Protein AF-A0A520FX02-F1 (afdb_monomer_lite)

Foldseek 3Di:
DWDQALVGIDDWDWDWDWADDVPDDIDIDIWTADPQGTWDDWLNDIAHDNDLVPDPQQDDDLQCQCVVDQDPLSNLQSQQSHHDDWDWDWDAHPVGKIKIWIRHWFFAAPDWDCCLLDGDDRNPNDDRGDGTDHSVLTDMDMCPPLSDDFDDQAQRDDDPNSRSVHPVQGDPCPLRVQLVVQVVVCPPDDDPVSNVVSNVDFQPVVLVLLLVVLLVCLPPVNCVVPVVSVVLNVLLPPQDPRGPDPSRPNSVSSVVSLVVVVCQVFVVVLVVQCVGPVPDGPCVSHVCVSVVVSCCVVVVDPDDQPPDDDPPDDDDPPQVRDDPVPGPPPDDPDDDD

Radius of gyration: 25.36 Å; chains: 1; bounding box: 76×56×63 Å

pLDDT: mean 86.13, std 18.05, range [25.59, 98.62]

Structure (mmCIF, N/CA/C/O backbone):
data_AF-A0A520FX02-F1
#
_entry.id   AF-A0A520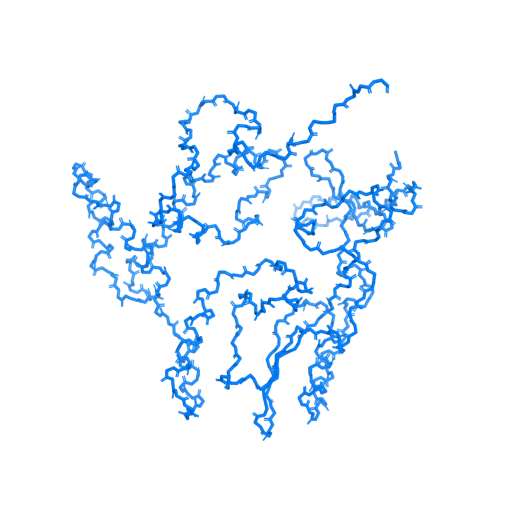FX02-F1
#
loop_
_atom_site.group_PDB
_atom_site.id
_atom_site.type_symbol
_atom_site.label_atom_id
_atom_site.label_alt_id
_atom_site.label_comp_id
_atom_site.label_asym_id
_atom_site.label_entity_id
_atom_site.label_seq_id
_atom_site.pdbx_PDB_ins_code
_atom_site.Cartn_x
_atom_site.Cartn_y
_atom_site.Cartn_z
_atom_site.occupancy
_atom_site.B_iso_or_equiv
_atom_site.auth_seq_id
_atom_site.auth_comp_id
_atom_site.auth_asym_id
_atom_site.auth_atom_id
_atom_site.pdbx_PDB_model_num
ATOM 1 N N . GLY A 1 1 ? 33.452 6.247 -18.300 1.00 80.94 1 GLY A N 1
ATOM 2 C CA . GLY A 1 1 ? 32.439 6.441 -19.352 1.00 80.94 1 GLY A CA 1
ATOM 3 C C . GLY A 1 1 ? 31.668 5.179 -19.693 1.00 80.94 1 GLY A C 1
ATOM 4 O O . GLY A 1 1 ? 30.667 5.302 -20.372 1.00 80.94 1 GLY A O 1
ATOM 5 N N . GLN A 1 2 ? 32.093 3.993 -19.242 1.00 88.75 2 GLN A N 1
ATOM 6 C CA . GLN A 1 2 ? 31.367 2.744 -19.472 1.00 88.75 2 GLN A CA 1
ATOM 7 C C . GLN A 1 2 ? 30.777 2.212 -18.168 1.00 88.75 2 GLN A C 1
ATOM 9 O O . GLN A 1 2 ? 31.313 2.484 -17.091 1.00 88.75 2 GLN A O 1
ATOM 14 N N . VAL A 1 3 ? 29.696 1.449 -18.286 1.00 86.56 3 VAL A N 1
ATOM 15 C CA . VAL A 1 3 ? 29.061 0.700 -17.201 1.00 86.56 3 VAL A CA 1
ATOM 16 C C . VAL A 1 3 ? 29.033 -0.780 -17.567 1.00 86.56 3 VAL A C 1
ATOM 18 O O . VAL A 1 3 ? 29.056 -1.143 -18.743 1.00 86.56 3 VAL A O 1
ATOM 21 N N . ARG A 1 4 ? 29.041 -1.648 -16.555 1.00 84.38 4 ARG A N 1
ATOM 22 C CA . ARG A 1 4 ? 28.976 -3.097 -16.753 1.00 84.38 4 ARG A CA 1
ATOM 23 C C . ARG A 1 4 ? 27.525 -3.557 -16.666 1.00 84.38 4 ARG A C 1
ATOM 25 O O . ARG A 1 4 ? 26.848 -3.238 -15.694 1.00 84.38 4 ARG A O 1
ATOM 32 N N . THR A 1 5 ? 27.090 -4.328 -17.655 1.00 80.12 5 THR A N 1
ATOM 33 C CA . THR A 1 5 ? 25.775 -4.977 -17.723 1.00 80.12 5 THR A CA 1
ATOM 34 C C . THR A 1 5 ? 25.928 -6.494 -17.839 1.00 80.12 5 THR A C 1
ATOM 36 O O . THR A 1 5 ? 27.041 -6.972 -18.105 1.00 80.12 5 THR A O 1
ATOM 39 N N . PRO A 1 6 ? 24.826 -7.264 -17.741 1.00 76.81 6 PRO A N 1
ATOM 40 C CA . PRO A 1 6 ? 24.841 -8.688 -18.067 1.00 76.81 6 PRO A CA 1
ATOM 41 C C . PRO A 1 6 ? 25.361 -8.986 -19.485 1.00 76.81 6 PRO A C 1
ATOM 43 O O . PRO A 1 6 ? 25.984 -10.022 -19.701 1.00 76.81 6 PRO A O 1
ATOM 46 N N . SER A 1 7 ? 25.172 -8.060 -20.433 1.00 78.00 7 SER A N 1
ATOM 47 C CA . SER A 1 7 ? 25.624 -8.174 -21.828 1.00 78.00 7 SER A CA 1
ATOM 48 C C . SER A 1 7 ? 27.072 -7.712 -22.051 1.00 78.00 7 SER A C 1
ATOM 50 O O . SER A 1 7 ? 27.564 -7.751 -23.176 1.00 78.00 7 SER A O 1
ATOM 52 N N . GLY A 1 8 ? 27.768 -7.271 -20.997 1.00 85.50 8 GLY A N 1
ATOM 53 C CA . GLY A 1 8 ? 29.140 -6.768 -21.054 1.00 85.50 8 GLY A CA 1
ATOM 54 C C . GLY A 1 8 ? 29.253 -5.271 -20.771 1.00 85.50 8 GLY A C 1
ATOM 55 O O . GLY A 1 8 ? 28.373 -4.654 -20.169 1.00 85.50 8 GLY A O 1
ATOM 56 N N . TRP A 1 9 ? 30.388 -4.690 -21.153 1.00 89.38 9 TRP A N 1
ATOM 57 C CA . TRP A 1 9 ? 30.632 -3.258 -20.999 1.00 89.38 9 TRP A CA 1
ATOM 58 C C . TRP A 1 9 ? 29.903 -2.474 -22.083 1.00 89.38 9 TRP A C 1
ATOM 60 O O . TRP A 1 9 ? 30.079 -2.745 -23.268 1.00 89.38 9 TRP A O 1
ATOM 70 N N . GLU A 1 10 ? 29.144 -1.465 -21.679 1.00 90.62 10 GLU A N 1
ATOM 71 C CA . GLU A 1 10 ? 28.478 -0.544 -22.596 1.00 90.62 10 GLU A CA 1
ATOM 72 C C . GLU A 1 10 ? 28.800 0.908 -22.223 1.00 90.62 10 GLU A C 1
ATOM 74 O O . GLU A 1 10 ? 29.088 1.230 -21.067 1.00 90.62 10 GLU A O 1
ATOM 79 N N . THR A 1 11 ? 28.738 1.798 -23.208 1.00 94.62 11 THR A N 1
ATOM 80 C CA . THR A 1 11 ? 28.788 3.246 -22.988 1.00 94.62 11 THR A CA 1
ATOM 81 C C . THR A 1 11 ? 27.349 3.760 -22.930 1.00 94.62 11 THR A C 1
ATOM 83 O O . THR A 1 11 ? 26.647 3.597 -23.929 1.00 94.62 11 THR A O 1
ATOM 86 N N . PRO A 1 12 ? 26.895 4.372 -21.819 1.00 94.06 12 PRO A N 1
ATOM 87 C CA . PRO A 1 12 ? 25.556 4.945 -21.748 1.00 94.06 12 PRO A CA 1
ATOM 88 C C . PRO A 1 12 ? 25.325 6.013 -22.820 1.00 94.06 12 PRO A C 1
ATOM 90 O O . PRO A 1 12 ? 26.233 6.785 -23.138 1.00 94.06 12 PRO A O 1
ATOM 93 N N . ALA A 1 13 ? 24.108 6.062 -23.353 1.00 95.31 13 ALA A N 1
ATOM 94 C CA . ALA A 1 13 ? 23.675 7.114 -24.261 1.00 95.31 13 ALA A CA 1
ATOM 95 C C . ALA A 1 13 ? 23.172 8.324 -23.463 1.00 95.31 13 ALA A C 1
ATOM 97 O O . ALA A 1 13 ? 22.367 8.168 -22.543 1.00 95.31 13 ALA A O 1
ATOM 98 N N . ASP A 1 14 ? 23.609 9.524 -23.842 1.00 95.69 14 ASP A N 1
ATOM 99 C CA . ASP A 1 14 ? 23.202 10.773 -23.200 1.00 95.69 14 ASP A CA 1
ATOM 100 C C . ASP A 1 14 ? 22.159 11.500 -24.061 1.00 95.69 14 ASP A C 1
ATOM 102 O O . ASP A 1 14 ? 22.377 11.764 -25.246 1.00 95.69 14 ASP A O 1
ATOM 106 N N . ARG A 1 15 ? 21.041 11.889 -23.445 1.00 95.69 15 ARG A N 1
ATOM 107 C CA . ARG A 1 15 ? 20.008 12.743 -24.040 1.00 95.69 15 ARG A CA 1
ATOM 108 C C . ARG A 1 15 ? 19.799 13.979 -23.177 1.00 95.69 15 ARG A C 1
ATOM 110 O O . ARG A 1 15 ? 19.581 13.877 -21.973 1.00 95.69 15 ARG A O 1
ATOM 117 N N . VAL A 1 16 ? 19.865 15.161 -23.786 1.00 96.62 16 VAL A N 1
ATOM 118 C CA . VAL A 1 16 ? 19.613 16.427 -23.086 1.00 96.62 16 VAL A CA 1
ATOM 119 C C . VAL A 1 16 ? 18.150 16.814 -23.260 1.00 96.62 16 VAL A C 1
ATOM 121 O O . VAL A 1 16 ? 17.711 17.105 -24.367 1.00 96.62 16 VAL A O 1
ATOM 124 N N . GLU A 1 17 ? 17.426 16.862 -22.153 1.00 96.69 17 GLU A N 1
ATOM 125 C CA . GLU A 1 17 ? 16.052 17.340 -22.055 1.00 96.69 17 GLU A CA 1
ATOM 126 C C . GLU A 1 17 ? 16.029 18.785 -21.547 1.00 96.69 17 GLU A C 1
ATOM 128 O O . GLU A 1 17 ? 16.842 19.177 -20.705 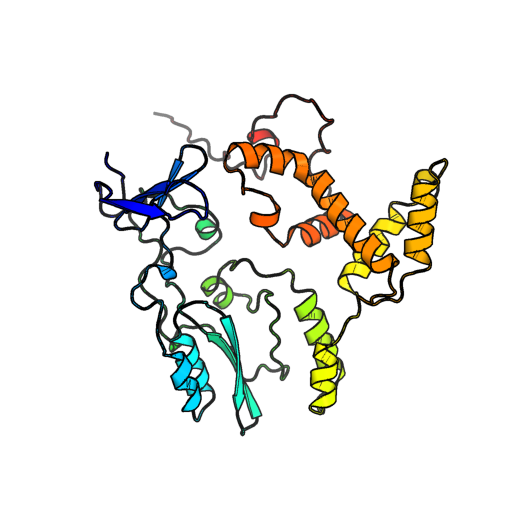1.00 96.69 17 GLU A O 1
ATOM 133 N N . THR A 1 18 ? 15.083 19.585 -22.040 1.00 97.75 18 THR A N 1
ATOM 134 C CA . THR A 1 18 ? 14.859 20.956 -21.556 1.00 97.75 18 THR A CA 1
ATOM 135 C C . THR A 1 18 ? 13.552 21.018 -20.778 1.00 97.75 18 THR A C 1
ATOM 137 O O . THR A 1 18 ? 12.483 20.766 -21.328 1.00 97.75 18 THR A O 1
ATOM 140 N N . ILE A 1 19 ? 13.633 21.382 -19.502 1.00 97.69 19 ILE A N 1
ATOM 141 C CA . ILE A 1 19 ? 12.486 21.545 -18.613 1.00 97.69 19 ILE A CA 1
ATOM 142 C C . ILE A 1 19 ? 12.141 23.031 -18.554 1.00 97.69 19 ILE A C 1
ATOM 144 O O . ILE A 1 19 ? 12.903 23.848 -18.039 1.00 97.69 19 ILE A O 1
ATOM 148 N N . LEU A 1 20 ? 10.976 23.392 -19.087 1.00 97.94 20 LEU A N 1
ATOM 149 C CA . LEU A 1 20 ? 10.467 24.758 -19.010 1.00 97.94 20 LEU A CA 1
ATOM 150 C C . LEU A 1 20 ? 9.884 25.017 -17.617 1.00 97.94 20 LEU A C 1
ATOM 152 O O . LEU A 1 20 ? 8.913 24.372 -17.220 1.00 97.94 20 LEU A O 1
ATOM 156 N N . VAL A 1 21 ? 10.453 25.980 -16.888 1.00 97.69 21 VAL A N 1
ATOM 157 C CA . VAL A 1 21 ? 10.009 26.336 -15.535 1.00 97.69 21 VAL A CA 1
ATOM 158 C C . VAL A 1 21 ? 9.251 27.660 -15.573 1.00 97.69 21 VAL A C 1
ATOM 160 O O . VAL A 1 21 ? 9.770 28.692 -15.995 1.00 97.69 21 VAL A O 1
ATOM 163 N N . LYS A 1 22 ? 7.984 27.649 -15.143 1.00 97.06 22 LYS A N 1
ATOM 164 C CA . LYS A 1 22 ? 7.128 28.842 -15.178 1.00 97.06 22 LYS A CA 1
ATOM 165 C C . LYS A 1 22 ? 7.751 29.981 -14.364 1.00 97.06 22 LYS A C 1
ATOM 167 O O . LYS A 1 22 ? 7.927 29.856 -13.157 1.00 97.06 22 LYS A O 1
ATOM 172 N N . GLY A 1 23 ? 7.999 31.115 -15.023 1.00 97.12 23 GLY A N 1
ATOM 173 C CA . GLY A 1 23 ? 8.550 32.316 -14.387 1.00 97.12 23 GLY A CA 1
ATOM 174 C C . GLY A 1 23 ? 10.038 32.222 -14.034 1.00 97.12 23 GLY A C 1
ATOM 175 O O . GLY A 1 23 ? 10.533 33.086 -13.316 1.00 97.12 23 GLY A O 1
ATOM 176 N N . GLN A 1 24 ? 10.744 31.196 -14.514 1.00 98.12 24 GLN A N 1
ATOM 177 C CA . GLN A 1 24 ? 12.176 30.994 -14.297 1.00 98.12 24 GLN A CA 1
ATOM 178 C C . GLN A 1 24 ? 12.865 30.600 -15.611 1.00 98.12 24 GLN A C 1
ATOM 180 O O . GLN A 1 24 ? 12.214 30.377 -16.634 1.00 98.12 24 GLN A O 1
ATOM 185 N N . ALA A 1 25 ? 14.197 30.554 -15.600 1.00 97.69 25 ALA A N 1
ATOM 186 C CA . ALA A 1 25 ? 14.955 30.034 -16.730 1.00 97.69 25 ALA A CA 1
ATOM 187 C C . ALA A 1 25 ? 14.672 28.536 -16.926 1.00 97.69 25 ALA A C 1
ATOM 189 O O . ALA A 1 25 ? 14.403 27.815 -15.967 1.00 97.69 25 ALA A O 1
ATOM 190 N N . ALA A 1 26 ? 14.747 28.069 -18.174 1.00 97.94 26 ALA A N 1
ATOM 191 C CA . ALA A 1 26 ? 14.633 26.648 -18.465 1.00 97.94 26 ALA A CA 1
ATOM 192 C C . ALA A 1 26 ? 15.817 25.874 -17.866 1.00 97.94 26 ALA A C 1
ATOM 194 O O . ALA A 1 26 ? 16.967 26.311 -17.950 1.00 97.94 26 ALA A O 1
ATOM 195 N N . GLU A 1 27 ? 15.532 24.707 -17.302 1.00 97.75 27 GLU A N 1
ATOM 196 C CA . GLU A 1 27 ? 16.541 23.808 -16.758 1.00 97.75 27 GLU A CA 1
ATOM 197 C C . GLU A 1 27 ? 16.931 22.750 -17.791 1.00 97.75 27 GLU A C 1
ATOM 199 O O . GLU A 1 27 ? 16.106 22.281 -18.576 1.00 97.75 27 GLU A O 1
ATOM 204 N N . ARG A 1 28 ? 18.205 22.356 -17.794 1.00 97.25 28 ARG A N 1
ATOM 205 C CA . ARG A 1 28 ? 18.713 21.273 -18.644 1.00 97.25 28 ARG A CA 1
ATOM 206 C C . ARG A 1 28 ? 18.865 20.010 -17.809 1.00 97.25 28 ARG A C 1
ATOM 208 O O . ARG A 1 28 ? 19.611 20.011 -16.834 1.00 97.25 28 ARG A O 1
ATOM 215 N N . LEU A 1 29 ? 18.217 18.930 -18.229 1.00 95.12 29 LEU A N 1
ATOM 216 C CA . LEU A 1 29 ? 18.330 17.610 -17.620 1.00 95.12 29 LEU A CA 1
ATOM 217 C C . LEU A 1 29 ? 19.081 16.676 -18.570 1.00 95.12 29 LEU A C 1
ATOM 219 O O . LEU A 1 29 ? 18.652 16.462 -19.697 1.00 95.12 29 LEU A O 1
ATOM 223 N N . VAL A 1 30 ? 20.190 16.095 -18.118 1.00 94.44 30 VAL A N 1
ATOM 224 C CA . VAL A 1 30 ? 20.883 15.039 -18.869 1.00 94.44 30 VAL A CA 1
ATOM 225 C C . VAL A 1 30 ? 20.338 13.689 -18.419 1.00 94.44 30 VAL A C 1
ATOM 227 O O . VAL A 1 30 ? 20.554 13.272 -17.281 1.00 94.44 30 VAL A O 1
ATOM 230 N N . VAL A 1 31 ? 19.628 13.010 -19.313 1.00 94.31 31 VAL A N 1
ATOM 231 C CA . VAL A 1 31 ? 19.157 11.637 -19.129 1.00 94.31 31 VAL A CA 1
ATOM 232 C C . VAL A 1 31 ? 20.211 10.703 -19.707 1.00 94.31 31 VAL A C 1
ATOM 234 O O . VAL A 1 31 ? 20.589 10.847 -20.866 1.00 94.31 31 VAL A O 1
ATOM 237 N N . ARG A 1 32 ? 20.703 9.765 -18.895 1.00 95.00 32 ARG A N 1
ATOM 238 C CA . ARG A 1 32 ? 21.684 8.758 -19.318 1.00 95.00 32 ARG A CA 1
ATOM 239 C C . ARG A 1 32 ? 21.028 7.393 -19.338 1.00 95.00 32 ARG A C 1
ATOM 241 O O . ARG A 1 32 ? 20.427 7.013 -18.335 1.00 95.00 32 ARG A O 1
ATOM 248 N N . GLU A 1 33 ? 21.145 6.663 -20.437 1.00 93.19 33 GLU A N 1
ATOM 249 C CA . GLU A 1 33 ? 20.440 5.395 -20.642 1.00 93.19 33 GLU A CA 1
ATOM 250 C C . GLU A 1 33 ? 21.391 4.256 -21.011 1.00 93.19 33 GLU A C 1
ATOM 252 O O . GLU A 1 33 ? 22.409 4.442 -21.674 1.00 93.19 33 GLU A O 1
ATOM 257 N N . THR A 1 34 ? 21.031 3.069 -20.542 1.00 90.88 34 THR A N 1
ATOM 258 C CA . THR A 1 34 ? 21.699 1.782 -20.762 1.00 90.88 34 THR A CA 1
ATOM 259 C C . THR A 1 34 ? 20.775 0.847 -21.526 1.00 90.88 34 THR A C 1
ATOM 261 O O . THR A 1 34 ? 19.575 1.118 -21.612 1.00 90.88 34 THR A O 1
ATOM 264 N N . GLY A 1 35 ? 21.270 -0.313 -21.966 1.00 86.69 35 GLY A N 1
ATOM 265 C CA . GLY A 1 35 ? 20.389 -1.396 -22.421 1.00 86.69 35 GLY A CA 1
ATOM 266 C C . GLY A 1 35 ? 19.394 -1.884 -21.350 1.00 86.69 35 GLY A C 1
ATOM 267 O O . GLY A 1 35 ? 18.381 -2.488 -21.685 1.00 86.69 35 GLY A O 1
ATOM 268 N N . LEU A 1 36 ? 19.646 -1.600 -20.064 1.00 84.94 36 LEU A N 1
ATOM 269 C CA . LEU A 1 36 ? 18.753 -1.930 -18.944 1.00 84.94 36 LEU A CA 1
ATOM 270 C C . LEU A 1 36 ? 17.730 -0.825 -18.621 1.00 84.94 36 LEU A C 1
ATOM 272 O O . LEU A 1 36 ? 16.811 -1.061 -17.835 1.00 84.94 36 LEU A O 1
ATOM 276 N N . GLY A 1 37 ? 17.891 0.375 -19.186 1.00 89.81 37 GLY A N 1
ATOM 277 C CA . GLY A 1 37 ? 17.056 1.544 -18.910 1.00 89.81 37 GLY A CA 1
ATOM 278 C C . GLY A 1 37 ? 17.828 2.771 -18.400 1.00 89.81 37 GLY A C 1
ATOM 279 O O . GLY A 1 37 ? 19.064 2.807 -18.418 1.00 89.81 37 GLY A O 1
ATOM 280 N N . PRO A 1 38 ? 17.121 3.818 -17.949 1.00 93.31 38 PRO A N 1
ATOM 281 C CA . PRO A 1 38 ? 17.742 5.045 -17.467 1.00 93.31 38 PRO A CA 1
ATOM 282 C C . PRO A 1 38 ? 18.553 4.825 -16.185 1.00 93.31 38 PRO A C 1
ATOM 284 O O . PRO A 1 38 ? 18.151 4.081 -15.285 1.00 93.31 38 PRO A O 1
ATOM 287 N N . ILE A 1 39 ? 19.684 5.523 -16.091 1.00 92.25 39 ILE A N 1
ATOM 288 C CA . ILE A 1 39 ? 20.570 5.535 -14.929 1.00 92.25 39 ILE A CA 1
ATOM 289 C C . ILE A 1 39 ? 20.074 6.565 -13.910 1.00 92.25 39 ILE A C 1
ATOM 291 O O . ILE A 1 39 ? 19.831 7.730 -14.229 1.00 92.25 39 ILE A O 1
ATOM 295 N N . ARG A 1 40 ? 19.989 6.144 -12.650 1.00 89.69 40 ARG A N 1
ATOM 296 C CA . ARG A 1 40 ? 19.780 6.979 -11.466 1.00 89.69 40 ARG A CA 1
ATOM 297 C C . ARG A 1 40 ? 21.045 6.985 -10.618 1.00 89.69 40 ARG A C 1
ATOM 299 O O . ARG A 1 40 ? 21.604 5.929 -10.347 1.00 89.69 40 ARG A O 1
ATOM 306 N N . ASP A 1 41 ? 21.464 8.166 -10.185 1.00 87.81 41 ASP A N 1
ATOM 307 C CA . ASP A 1 41 ? 22.488 8.329 -9.152 1.00 87.81 41 ASP A CA 1
ATOM 308 C C . ASP A 1 41 ? 21.794 8.455 -7.793 1.00 87.81 41 ASP A C 1
ATOM 310 O O . ASP A 1 41 ? 20.879 9.269 -7.646 1.00 87.81 41 ASP A O 1
ATOM 314 N N . ALA A 1 42 ? 22.188 7.626 -6.829 1.00 84.94 42 ALA A N 1
ATOM 315 C CA . ALA A 1 42 ? 21.742 7.740 -5.447 1.00 84.94 42 ALA A CA 1
ATOM 316 C C . ALA A 1 42 ? 22.847 7.279 -4.488 1.00 84.94 42 ALA A C 1
ATOM 318 O O . ALA A 1 42 ? 23.381 6.175 -4.617 1.00 84.94 42 ALA A O 1
ATOM 319 N N . GLY A 1 43 ? 23.187 8.115 -3.501 1.00 81.88 43 GLY A N 1
ATOM 320 C CA . GLY A 1 43 ? 24.213 7.790 -2.503 1.00 81.88 43 GLY A CA 1
ATOM 321 C C . GLY A 1 43 ? 25.603 7.498 -3.089 1.00 81.88 43 GLY A C 1
ATOM 322 O O . GLY A 1 43 ? 26.337 6.696 -2.516 1.00 81.88 43 GLY A O 1
ATOM 323 N N . GLY A 1 44 ? 25.953 8.093 -4.238 1.00 84.81 44 GLY A N 1
ATOM 324 C CA . GLY A 1 44 ? 27.231 7.866 -4.925 1.00 84.81 44 GLY A CA 1
ATOM 325 C C . GLY A 1 44 ? 27.311 6.548 -5.705 1.00 84.81 44 GLY A C 1
ATOM 326 O O . GLY A 1 44 ? 28.387 6.182 -6.177 1.00 84.81 44 GLY A O 1
ATOM 327 N N . ALA A 1 45 ? 26.191 5.835 -5.841 1.00 86.38 45 ALA A N 1
ATOM 328 C CA . ALA A 1 45 ? 26.064 4.632 -6.652 1.00 86.38 45 ALA A CA 1
ATOM 329 C C . ALA A 1 45 ? 25.143 4.879 -7.854 1.00 86.38 45 ALA A C 1
ATOM 331 O O . ALA A 1 45 ? 24.185 5.649 -7.786 1.00 86.38 45 ALA A O 1
ATOM 332 N N . LEU A 1 46 ? 25.431 4.185 -8.956 1.00 87.81 46 LEU A N 1
ATOM 333 C CA . LEU A 1 46 ? 24.624 4.223 -10.172 1.00 87.81 46 LEU A CA 1
ATOM 334 C C . LEU A 1 46 ? 23.706 3.004 -10.228 1.00 87.81 46 LEU A C 1
ATOM 336 O O . LEU A 1 46 ? 24.159 1.869 -10.095 1.00 87.81 46 LEU A O 1
ATOM 340 N N . TYR A 1 47 ? 22.428 3.249 -10.489 1.00 88.69 47 TYR A N 1
ATOM 341 C CA . TYR A 1 47 ? 21.393 2.232 -10.621 1.00 88.69 47 TYR A CA 1
ATOM 342 C C . TYR A 1 47 ? 20.742 2.342 -11.992 1.00 88.69 47 TYR A C 1
ATOM 344 O O . TYR A 1 47 ? 20.246 3.407 -12.351 1.00 88.69 47 TYR A O 1
ATOM 352 N N . ALA A 1 48 ? 20.689 1.248 -12.747 1.00 89.69 48 ALA A N 1
ATOM 353 C CA . ALA A 1 48 ? 19.833 1.176 -13.925 1.00 89.69 48 ALA A CA 1
ATOM 354 C C . ALA A 1 48 ? 18.406 0.804 -13.500 1.00 89.69 48 ALA A C 1
ATOM 356 O O . ALA A 1 48 ? 18.203 -0.148 -12.742 1.00 89.69 48 ALA A O 1
ATOM 357 N N . VAL A 1 49 ? 17.413 1.554 -13.978 1.00 90.00 49 VAL A N 1
ATOM 358 C CA . VAL A 1 49 ? 16.002 1.297 -13.671 1.00 90.00 49 VAL A CA 1
ATOM 359 C C . VAL A 1 49 ? 15.359 0.508 -14.807 1.00 90.00 49 VAL A C 1
ATOM 361 O O . VAL A 1 49 ? 14.929 1.076 -15.810 1.00 90.00 49 VAL A O 1
ATOM 364 N N . HIS A 1 50 ? 15.233 -0.804 -14.608 1.00 87.38 50 HIS A N 1
ATOM 365 C CA . HIS A 1 50 ? 14.490 -1.674 -15.514 1.00 87.38 50 HIS A CA 1
ATOM 366 C C . HIS A 1 50 ? 13.031 -1.780 -15.048 1.00 87.38 50 HIS A C 1
ATOM 368 O O . HIS A 1 50 ? 12.716 -2.507 -14.103 1.00 87.38 50 HIS A O 1
ATOM 374 N N . TRP A 1 51 ? 12.143 -1.009 -15.677 1.00 89.44 51 TRP A N 1
ATOM 375 C CA . TRP A 1 51 ? 10.740 -0.884 -15.284 1.00 89.44 51 TRP A CA 1
ATOM 376 C C . TRP A 1 51 ? 9.811 -1.237 -16.442 1.00 89.44 51 TRP A C 1
ATOM 378 O O . TRP A 1 51 ? 10.072 -0.861 -17.580 1.00 89.44 51 TRP A O 1
ATOM 388 N N . VAL A 1 52 ? 8.692 -1.901 -16.130 1.00 91.38 52 VAL A N 1
ATOM 389 C CA . VAL A 1 52 ? 7.613 -2.212 -17.077 1.00 91.38 52 VAL A CA 1
ATOM 390 C C . VAL A 1 52 ? 7.221 -1.006 -17.925 1.00 91.38 52 VAL A C 1
ATOM 392 O O . VAL A 1 52 ? 7.045 -1.170 -19.120 1.00 91.38 52 VAL A O 1
ATOM 395 N N . ALA A 1 53 ? 7.162 0.200 -17.349 1.00 92.62 53 ALA A N 1
ATOM 396 C CA . ALA A 1 53 ? 6.787 1.418 -18.072 1.00 92.62 53 ALA A CA 1
ATOM 397 C C . ALA A 1 53 ? 7.711 1.775 -19.252 1.00 92.62 53 ALA A C 1
ATOM 399 O O . ALA A 1 53 ? 7.329 2.583 -20.092 1.00 92.62 53 ALA A O 1
ATOM 400 N N . HIS A 1 54 ? 8.918 1.206 -19.313 1.00 90.31 54 HIS A N 1
ATOM 401 C CA . HIS A 1 54 ? 9.853 1.411 -20.420 1.00 90.31 54 HIS A CA 1
ATOM 402 C C . HIS A 1 54 ? 9.624 0.431 -21.582 1.00 90.31 54 HIS A C 1
ATOM 404 O O . HIS A 1 54 ? 10.246 0.578 -22.630 1.00 90.31 54 HIS A O 1
ATOM 410 N N . SER A 1 55 ? 8.758 -0.573 -21.415 1.00 89.06 55 SER A N 1
ATOM 411 C CA . SER A 1 55 ? 8.408 -1.491 -22.497 1.00 89.06 55 SER A CA 1
ATOM 412 C C . SER A 1 55 ? 7.469 -0.813 -23.508 1.00 89.06 55 SER A C 1
ATOM 414 O O . SER A 1 55 ? 6.532 -0.133 -23.084 1.00 89.06 55 SER A O 1
ATOM 416 N N . PRO A 1 56 ? 7.646 -1.030 -24.826 1.00 88.44 56 PRO A N 1
ATOM 417 C CA . PRO A 1 56 ? 6.713 -0.541 -25.845 1.00 88.44 56 PRO A CA 1
ATOM 418 C C . PRO A 1 56 ? 5.264 -0.996 -25.622 1.00 88.44 56 PRO A C 1
ATOM 420 O O . PRO A 1 56 ? 4.336 -0.241 -25.896 1.00 88.44 56 PRO A O 1
ATOM 423 N N . ASP A 1 57 ? 5.072 -2.195 -25.066 1.00 86.62 57 ASP A N 1
ATOM 424 C CA . ASP A 1 57 ? 3.748 -2.783 -24.830 1.00 86.62 57 ASP A CA 1
ATOM 425 C C . ASP A 1 57 ? 3.097 -2.300 -23.524 1.00 86.62 57 ASP A C 1
ATOM 427 O O . ASP A 1 57 ? 1.942 -2.632 -23.236 1.00 86.62 57 ASP A O 1
ATOM 431 N N . ALA A 1 58 ? 3.818 -1.504 -22.723 1.00 91.88 58 ALA A N 1
ATOM 432 C CA . ALA A 1 58 ? 3.346 -1.019 -21.430 1.00 91.88 58 ALA A CA 1
ATOM 433 C C . ALA A 1 58 ? 2.124 -0.110 -21.554 1.00 91.88 58 ALA A C 1
ATOM 435 O O . ALA A 1 58 ? 1.290 -0.092 -20.657 1.00 91.88 58 ALA A O 1
ATOM 436 N N . LEU A 1 59 ? 1.998 0.648 -22.642 1.00 93.88 59 LEU A N 1
ATOM 437 C CA . LEU A 1 59 ? 0.823 1.472 -22.909 1.00 93.88 59 LEU A CA 1
ATOM 438 C C . LEU A 1 59 ? 0.058 0.875 -24.080 1.00 93.88 59 LEU A C 1
ATOM 440 O O . LEU A 1 59 ? 0.483 0.957 -25.228 1.00 93.88 59 LEU A O 1
ATOM 444 N N . ASN A 1 60 ? -1.091 0.283 -23.782 1.00 94.75 60 ASN A N 1
ATOM 445 C CA . ASN A 1 60 ? -1.961 -0.312 -24.783 1.00 94.75 60 ASN A CA 1
ATOM 446 C C . ASN A 1 60 ? -3.439 -0.052 -24.443 1.00 94.75 60 ASN A C 1
ATOM 448 O O . ASN A 1 60 ? -3.766 0.482 -23.384 1.00 94.75 60 ASN A O 1
ATOM 452 N N . LEU A 1 61 ? -4.332 -0.412 -25.368 1.00 95.88 61 LEU A N 1
ATOM 453 C CA . LEU A 1 61 ? -5.787 -0.273 -25.221 1.00 95.88 61 LEU A CA 1
ATOM 454 C C . LEU A 1 61 ? -6.480 -1.630 -25.027 1.00 95.88 61 LEU A C 1
ATOM 456 O O . LEU A 1 61 ? -7.659 -1.777 -25.349 1.00 95.88 61 LEU A O 1
ATOM 460 N N . ASN A 1 62 ? -5.758 -2.641 -24.529 1.00 95.75 62 ASN A N 1
ATOM 461 C CA . ASN A 1 62 ? -6.314 -3.986 -24.372 1.00 95.75 62 ASN A CA 1
ATOM 462 C C . ASN A 1 62 ? -7.480 -4.033 -23.379 1.00 95.75 62 ASN A C 1
ATOM 464 O O . ASN A 1 62 ? -8.356 -4.876 -23.552 1.00 95.75 62 ASN A O 1
ATOM 468 N N . HIS A 1 63 ? -7.572 -3.058 -22.472 1.00 95.94 63 HIS A N 1
ATOM 469 C CA . HIS A 1 63 ? -8.677 -2.929 -21.526 1.00 95.94 63 HIS A CA 1
ATOM 470 C C . HIS A 1 63 ? -10.047 -2.866 -22.217 1.00 95.94 63 HIS A C 1
ATOM 472 O O . HIS A 1 63 ? -11.030 -3.404 -21.713 1.00 95.94 63 HIS A O 1
ATOM 478 N N . LEU A 1 64 ? -10.115 -2.294 -23.428 1.00 97.31 64 LEU A N 1
ATOM 479 C CA . LEU A 1 64 ? -11.349 -2.223 -24.223 1.00 97.31 64 LEU A CA 1
ATOM 480 C C . LEU A 1 64 ? -11.891 -3.607 -24.620 1.00 97.31 64 LEU A C 1
ATOM 482 O O . LEU A 1 64 ? -13.063 -3.738 -24.962 1.00 97.31 64 LEU A O 1
ATOM 486 N N . LYS A 1 65 ? -11.073 -4.667 -24.563 1.00 96.94 65 LYS A N 1
ATOM 487 C CA . LYS A 1 65 ? -11.530 -6.043 -24.821 1.00 96.94 65 LYS A CA 1
ATOM 488 C C . LYS A 1 65 ? -12.549 -6.513 -23.780 1.00 96.94 65 LYS A C 1
ATOM 490 O O . LYS A 1 65 ? -13.384 -7.351 -24.116 1.00 96.94 65 LYS A O 1
ATOM 495 N N . LEU A 1 66 ? -12.539 -5.944 -22.570 1.00 96.88 66 LEU A N 1
ATOM 496 C CA . LEU A 1 66 ? -13.530 -6.241 -21.532 1.00 96.88 66 LEU A CA 1
ATOM 497 C C . LEU A 1 66 ? -14.960 -5.900 -21.973 1.00 96.88 66 LEU A C 1
ATOM 499 O O . LEU A 1 66 ? -15.888 -6.589 -21.567 1.00 96.88 66 LEU A O 1
ATOM 503 N N . GLU A 1 67 ? -15.148 -4.913 -22.857 1.00 97.00 67 GLU A N 1
ATOM 504 C CA . GLU A 1 67 ? -16.474 -4.547 -23.383 1.00 97.00 67 GLU A CA 1
ATOM 505 C C . GLU A 1 67 ? -17.122 -5.660 -24.219 1.00 97.00 67 GLU A C 1
ATOM 507 O O . GLU A 1 67 ? -18.330 -5.646 -24.451 1.00 97.00 67 GLU A O 1
ATOM 512 N N . ARG A 1 68 ? -16.319 -6.616 -24.703 1.00 96.50 68 ARG A N 1
ATOM 513 C CA . ARG A 1 68 ? -16.762 -7.713 -25.574 1.00 96.50 68 ARG A CA 1
ATOM 514 C C . ARG A 1 68 ? -16.626 -9.089 -24.932 1.00 96.50 68 ARG A C 1
ATOM 516 O O . ARG A 1 68 ? -16.998 -10.068 -25.571 1.00 96.50 68 ARG A O 1
ATOM 523 N N . ALA A 1 69 ? -16.096 -9.172 -23.712 1.00 97.19 69 ALA A N 1
ATOM 524 C CA . ALA A 1 69 ? -15.951 -10.437 -23.009 1.00 97.19 69 ALA A CA 1
ATOM 525 C C . ALA A 1 69 ? -17.336 -11.010 -22.666 1.00 97.19 69 ALA A C 1
ATOM 527 O O . ALA A 1 69 ? -18.124 -10.392 -21.951 1.00 97.19 69 ALA A O 1
ATOM 528 N N . ALA A 1 70 ? -17.635 -12.200 -23.183 1.00 96.31 70 ALA A N 1
ATOM 529 C CA . ALA A 1 70 ? -18.894 -12.907 -22.966 1.00 96.31 70 ALA A CA 1
ATOM 530 C C . ALA A 1 70 ? -18.807 -13.909 -21.805 1.00 96.31 70 ALA A C 1
ATOM 532 O O . ALA A 1 70 ? -19.826 -14.405 -21.309 1.00 96.31 70 ALA A O 1
ATOM 533 N N . THR A 1 71 ? -17.590 -14.237 -21.368 1.00 96.69 71 THR A N 1
ATOM 534 C CA . THR A 1 71 ? -17.340 -15.166 -20.267 1.00 96.69 71 THR A CA 1
ATOM 535 C C . THR A 1 71 ? -16.401 -14.575 -19.223 1.00 96.69 71 THR A C 1
ATOM 537 O O . THR A 1 71 ? -15.643 -13.645 -19.496 1.00 96.69 71 THR A O 1
ATOM 540 N N . LEU A 1 72 ? -16.455 -15.129 -18.007 1.00 97.50 72 LEU A N 1
ATOM 541 C CA . LEU A 1 72 ? -15.533 -14.750 -16.941 1.00 97.50 72 LEU A CA 1
ATOM 542 C C . LEU A 1 72 ? -14.075 -14.977 -17.363 1.00 97.50 72 LEU A C 1
ATOM 544 O O . LEU A 1 72 ? -13.245 -14.104 -17.141 1.00 97.50 72 LEU A O 1
ATOM 548 N N . ASP A 1 73 ? -13.775 -16.113 -17.996 1.00 96.62 73 ASP A N 1
ATOM 549 C CA . ASP A 1 73 ? -12.416 -16.435 -18.438 1.00 96.62 73 ASP A CA 1
ATOM 550 C C . ASP A 1 73 ? -11.919 -15.454 -19.506 1.00 96.62 73 ASP A C 1
ATOM 552 O O . ASP A 1 73 ? -10.818 -14.929 -19.373 1.00 96.62 73 ASP A O 1
ATOM 556 N N . GLU A 1 74 ? -12.755 -15.108 -20.493 1.00 96.81 74 GLU A N 1
ATOM 557 C CA . GLU A 1 74 ? -12.421 -14.074 -21.485 1.00 96.81 74 GLU A CA 1
ATOM 558 C C . GLU A 1 74 ? -12.127 -12.721 -20.830 1.00 96.81 74 GLU A C 1
ATOM 560 O O . GLU A 1 74 ? -11.210 -12.018 -21.252 1.00 96.81 74 GLU A O 1
ATOM 565 N N . ALA A 1 75 ? -12.880 -12.351 -19.791 1.00 97.88 75 ALA A N 1
ATOM 566 C CA . ALA A 1 75 ? -12.655 -11.104 -19.072 1.00 97.88 75 ALA A CA 1
ATOM 567 C C . ALA A 1 75 ? -11.343 -11.127 -18.270 1.00 97.88 75 ALA A C 1
ATOM 569 O O . ALA A 1 75 ? -10.602 -10.145 -18.273 1.00 97.88 75 ALA A O 1
ATOM 570 N N . LEU A 1 76 ? -11.026 -12.241 -17.602 1.00 98.00 76 LEU A N 1
ATOM 571 C CA . LEU A 1 76 ? -9.772 -12.389 -16.859 1.00 98.00 76 LEU A CA 1
ATOM 572 C C . LEU A 1 76 ? -8.555 -12.411 -17.798 1.00 98.00 76 LEU A C 1
ATOM 574 O O . LEU A 1 76 ? -7.547 -11.772 -17.492 1.00 98.00 76 LEU A O 1
ATOM 578 N N . ASP A 1 77 ? -8.660 -13.076 -18.950 1.00 97.12 77 ASP A N 1
ATOM 579 C CA . ASP A 1 77 ? -7.602 -13.103 -19.963 1.00 97.12 77 ASP A CA 1
ATOM 580 C C . ASP A 1 77 ? -7.413 -11.727 -20.623 1.00 97.12 77 ASP A C 1
ATOM 582 O O . ASP A 1 77 ? -6.280 -11.293 -20.846 1.00 97.12 77 ASP A O 1
ATOM 586 N N . ALA A 1 78 ? -8.510 -11.009 -20.900 1.00 97.19 78 ALA A N 1
ATOM 587 C CA . ALA A 1 78 ? -8.464 -9.639 -21.407 1.00 97.19 78 ALA A CA 1
ATOM 588 C C . ALA A 1 78 ? -7.751 -8.705 -20.425 1.00 97.19 78 ALA A C 1
ATOM 590 O O . ALA A 1 78 ? -6.851 -7.974 -20.831 1.00 97.19 78 ALA A O 1
ATOM 591 N N . ALA A 1 79 ? -8.099 -8.783 -19.139 1.00 97.62 79 ALA A N 1
ATOM 592 C CA . ALA A 1 79 ? -7.472 -7.984 -18.097 1.00 97.62 79 ALA A CA 1
ATOM 593 C C . ALA A 1 79 ? -5.971 -8.282 -17.956 1.00 97.62 79 ALA A C 1
ATOM 595 O O . ALA A 1 79 ? -5.156 -7.367 -17.844 1.00 97.62 79 ALA A O 1
ATOM 596 N N . ALA A 1 80 ? -5.573 -9.555 -17.999 1.00 96.31 80 ALA A N 1
ATOM 597 C CA . ALA A 1 80 ? -4.165 -9.941 -17.933 1.00 96.31 80 ALA A CA 1
ATOM 598 C C . ALA A 1 80 ? -3.325 -9.378 -19.098 1.00 96.31 80 ALA A C 1
ATOM 600 O O . ALA A 1 80 ? -2.122 -9.182 -18.949 1.00 96.31 80 ALA A O 1
ATOM 601 N N . ALA A 1 81 ? -3.958 -9.077 -20.237 1.00 95.19 81 ALA A N 1
ATOM 602 C CA . ALA A 1 81 ? -3.313 -8.448 -21.387 1.00 95.19 81 ALA A CA 1
ATOM 603 C C . ALA A 1 81 ? -3.195 -6.914 -21.284 1.00 95.19 81 ALA A C 1
ATOM 605 O O . ALA A 1 81 ? -2.636 -6.293 -22.196 1.00 95.19 81 ALA A O 1
ATOM 606 N N . ASP A 1 82 ? -3.724 -6.287 -20.230 1.00 96.69 82 ASP A N 1
ATOM 607 C CA . ASP A 1 82 ? -3.605 -4.843 -20.036 1.00 96.69 82 ASP A CA 1
ATOM 608 C C . ASP A 1 82 ? -2.138 -4.415 -19.891 1.00 96.69 82 ASP A C 1
ATOM 610 O O . ASP A 1 82 ? -1.251 -5.181 -19.510 1.00 96.69 82 ASP A O 1
ATOM 614 N N . GLY A 1 83 ? -1.872 -3.156 -20.223 1.00 95.31 83 GLY A N 1
ATOM 615 C CA . GLY A 1 83 ? -0.580 -2.522 -19.993 1.00 95.31 83 GLY A CA 1
ATOM 616 C C . GLY A 1 83 ? -0.364 -2.148 -18.522 1.00 95.31 83 GLY A C 1
ATOM 617 O O . GLY A 1 83 ? -0.715 -2.876 -17.598 1.00 95.31 83 GLY A O 1
ATOM 618 N N . ILE A 1 84 ? 0.228 -0.984 -18.282 1.00 95.56 84 ILE A N 1
ATOM 619 C CA . ILE A 1 84 ? 0.327 -0.375 -16.956 1.00 95.56 84 ILE A CA 1
ATOM 620 C C . ILE A 1 84 ? -0.866 0.555 -16.683 1.00 95.56 84 ILE A C 1
ATOM 622 O O . ILE A 1 84 ? -1.435 1.116 -17.619 1.00 95.56 84 ILE A O 1
ATOM 626 N N . PRO A 1 85 ? -1.182 0.823 -15.404 1.00 93.62 85 PRO A N 1
ATOM 627 C CA . PRO A 1 85 ? -0.637 0.181 -14.206 1.00 93.62 85 PRO A CA 1
ATOM 628 C C . PRO A 1 85 ? -1.281 -1.182 -13.931 1.00 93.62 85 PRO A C 1
ATOM 630 O O . PRO A 1 85 ? -2.449 -1.394 -14.227 1.00 93.62 85 PRO A O 1
ATOM 633 N N . ALA A 1 86 ? -0.531 -2.069 -13.271 1.00 93.56 86 ALA A N 1
ATOM 634 C CA . ALA A 1 86 ? -1.087 -3.311 -12.753 1.00 93.56 86 ALA A CA 1
ATOM 635 C C . ALA A 1 86 ? -2.094 -3.028 -11.619 1.00 93.56 86 ALA A C 1
ATOM 637 O O . ALA A 1 86 ? -1.779 -2.307 -10.665 1.00 93.56 86 ALA A O 1
ATOM 638 N N . GLN A 1 87 ? -3.295 -3.598 -11.702 1.00 95.50 87 GLN A N 1
ATOM 639 C CA . GLN A 1 87 ? -4.396 -3.397 -10.762 1.00 95.50 87 GLN A CA 1
ATOM 640 C C . GLN A 1 87 ? -5.079 -4.719 -10.417 1.00 95.50 87 GLN A C 1
ATOM 642 O O . GLN A 1 87 ? -5.160 -5.630 -11.229 1.00 95.50 87 GLN A O 1
ATOM 647 N N . ASN A 1 88 ? -5.620 -4.819 -9.203 1.00 96.88 88 ASN A N 1
ATOM 648 C CA . ASN A 1 88 ? -6.567 -5.891 -8.907 1.00 96.88 88 ASN A CA 1
ATOM 649 C C . ASN A 1 88 ? -7.840 -5.654 -9.721 1.00 96.88 88 ASN A C 1
ATOM 651 O O . ASN A 1 88 ? -8.419 -4.574 -9.611 1.00 96.88 88 ASN A O 1
ATOM 655 N N . ILE A 1 89 ? -8.301 -6.661 -10.458 1.00 97.88 89 ILE A N 1
ATOM 656 C CA . ILE A 1 89 ? -9.618 -6.642 -11.093 1.00 97.88 89 ILE A CA 1
ATOM 657 C C . ILE A 1 89 ? -10.485 -7.738 -10.488 1.00 97.88 89 ILE A C 1
ATOM 659 O O . ILE A 1 89 ? -10.026 -8.859 -10.271 1.00 97.88 89 ILE A O 1
ATOM 663 N N . VAL A 1 90 ? -11.731 -7.393 -10.179 1.00 97.75 90 VAL A N 1
ATOM 664 C CA . VAL A 1 90 ? -12.761 -8.335 -9.736 1.00 97.75 90 VAL A CA 1
ATOM 665 C C . VAL A 1 90 ? -13.879 -8.281 -10.765 1.00 97.75 90 VAL A C 1
ATOM 667 O O . VAL A 1 90 ? -14.389 -7.203 -11.060 1.00 97.75 90 VAL A O 1
ATOM 670 N N . VAL A 1 91 ? -14.239 -9.434 -11.315 1.00 98.06 91 VAL A N 1
ATOM 671 C CA . VAL A 1 91 ? -15.232 -9.575 -12.384 1.00 98.06 91 VAL A CA 1
ATOM 672 C C . VAL A 1 91 ? -16.359 -10.476 -11.894 1.00 98.06 91 VAL A C 1
ATOM 674 O O . VAL A 1 91 ? -16.103 -11.448 -11.185 1.00 98.06 91 VAL A O 1
ATOM 677 N N . GLY A 1 92 ? -17.596 -10.160 -12.272 1.00 97.00 92 GLY A N 1
ATOM 678 C CA . GLY A 1 92 ? -18.759 -11.023 -12.081 1.00 97.00 92 GLY A CA 1
ATOM 679 C C . GLY A 1 92 ? -19.542 -11.177 -13.385 1.00 97.00 92 GLY A C 1
ATOM 680 O O . GLY A 1 92 ? -19.594 -10.230 -14.167 1.00 97.00 92 GLY A O 1
ATOM 681 N N . ASP A 1 93 ? -20.139 -12.348 -13.625 1.00 96.62 93 ASP A N 1
ATOM 682 C CA . ASP A 1 93 ? -20.955 -12.617 -14.818 1.00 96.62 93 ASP A CA 1
ATOM 683 C C . ASP A 1 93 ? -22.438 -12.889 -14.493 1.00 96.62 93 ASP A C 1
ATOM 685 O O . ASP A 1 93 ? -22.830 -13.119 -13.347 1.00 96.62 93 ASP A O 1
ATOM 689 N N . ALA A 1 94 ? -23.286 -12.881 -15.527 1.00 96.00 94 ALA A N 1
ATOM 690 C CA . ALA A 1 94 ? -24.730 -13.100 -15.390 1.00 96.00 94 ALA A CA 1
ATOM 691 C C . ALA A 1 94 ? -25.114 -14.528 -14.948 1.00 96.00 94 ALA A C 1
ATOM 693 O O . ALA A 1 94 ? -26.269 -14.769 -14.598 1.00 96.00 94 ALA A O 1
ATOM 694 N N . ARG A 1 95 ? -24.170 -15.480 -14.953 1.00 96.12 95 ARG A N 1
ATOM 695 C CA . ARG A 1 95 ? -24.366 -16.845 -14.434 1.00 96.12 95 ARG A CA 1
ATOM 696 C C . ARG A 1 95 ? -24.021 -16.947 -12.946 1.00 96.12 95 ARG A C 1
ATOM 698 O O . ARG A 1 95 ? -24.156 -18.024 -12.372 1.00 96.12 95 ARG A O 1
ATOM 705 N N . GLY A 1 96 ? -23.602 -15.843 -12.326 1.00 94.19 96 GLY A N 1
ATOM 706 C CA . GLY A 1 96 ? -23.227 -15.780 -10.918 1.00 94.19 96 GLY A CA 1
ATOM 707 C C . GLY A 1 96 ? -21.78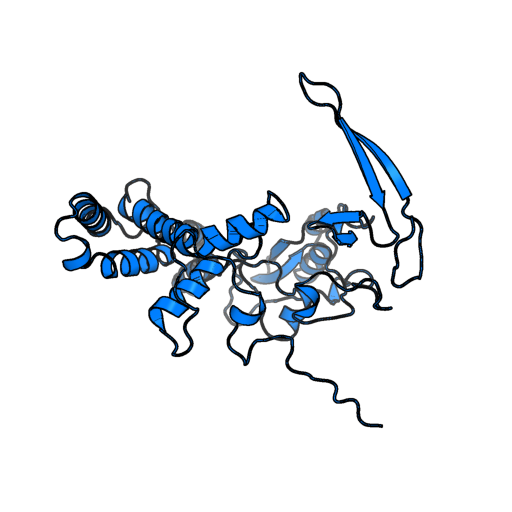1 -16.188 -10.648 1.00 94.19 96 GLY A C 1
ATOM 708 O O . GLY A 1 96 ? -21.429 -16.380 -9.485 1.00 94.19 96 GLY A O 1
ATOM 709 N N . ASN A 1 97 ? -20.940 -16.319 -11.681 1.00 97.94 97 ASN A N 1
ATOM 710 C CA . ASN A 1 97 ? -19.517 -16.548 -11.468 1.00 97.94 97 ASN A CA 1
ATOM 711 C C . ASN A 1 97 ? -18.832 -15.252 -11.041 1.00 97.94 97 ASN A C 1
ATOM 713 O O . ASN A 1 97 ? -19.169 -14.179 -11.540 1.00 97.94 97 ASN A O 1
ATOM 717 N N . ILE A 1 98 ? -17.826 -15.369 -10.179 1.00 98.12 98 ILE A N 1
ATOM 718 C CA . ILE A 1 98 ? -16.934 -14.276 -9.799 1.00 98.12 98 ILE A CA 1
ATOM 719 C C . ILE A 1 98 ? -15.475 -14.689 -9.975 1.00 98.12 98 ILE A C 1
ATOM 721 O O . ILE A 1 98 ? -15.104 -15.839 -9.727 1.00 98.12 98 ILE A O 1
ATOM 725 N N . GLY A 1 99 ? -14.636 -13.741 -10.374 1.00 98.25 99 GLY A N 1
ATOM 726 C CA . GLY A 1 99 ? -13.220 -13.969 -10.611 1.00 98.25 99 GLY A CA 1
ATOM 727 C C . GLY A 1 99 ? -12.361 -12.784 -10.206 1.00 98.25 99 GLY A C 1
ATOM 728 O O . GLY A 1 99 ? -12.811 -11.640 -10.212 1.00 98.25 99 GLY A O 1
ATOM 729 N N . TRP A 1 100 ? -11.115 -13.067 -9.849 1.00 98.12 100 TRP A N 1
ATOM 730 C CA . TRP A 1 100 ? -10.087 -12.074 -9.573 1.00 98.12 100 TRP A CA 1
ATOM 731 C C . TRP A 1 100 ? -8.793 -12.438 -10.296 1.00 98.12 100 TRP A C 1
ATOM 733 O O . TRP A 1 100 ? -8.421 -13.611 -10.345 1.00 98.12 100 TRP A O 1
ATOM 743 N N . THR A 1 101 ? -8.109 -11.423 -10.817 1.00 97.62 101 THR A N 1
ATOM 744 C CA . THR A 1 101 ? -6.734 -11.492 -11.330 1.00 97.62 101 THR A CA 1
ATOM 745 C C . THR A 1 101 ? -6.063 -10.122 -11.172 1.00 97.62 101 THR A C 1
ATOM 747 O O . THR A 1 101 ? -6.662 -9.168 -10.659 1.00 97.62 101 THR A O 1
ATOM 750 N N . ILE A 1 102 ? -4.816 -10.009 -11.621 1.00 96.88 102 ILE A N 1
ATOM 751 C CA . ILE A 1 102 ? -4.179 -8.721 -11.875 1.00 96.88 102 ILE A CA 1
ATOM 752 C C . ILE A 1 102 ? -4.430 -8.327 -13.329 1.00 96.88 102 ILE A C 1
ATOM 754 O O . ILE A 1 102 ? -3.977 -9.020 -14.242 1.00 96.88 102 ILE A O 1
ATOM 758 N N . ALA A 1 103 ? -5.136 -7.213 -13.519 1.00 97.25 103 ALA A N 1
ATOM 759 C CA . ALA A 1 103 ? -5.166 -6.503 -14.783 1.00 97.25 103 ALA A CA 1
ATOM 760 C C . ALA A 1 103 ? -3.835 -5.780 -14.960 1.00 97.25 103 ALA A C 1
ATOM 762 O O . ALA A 1 103 ? -3.485 -4.962 -14.112 1.00 97.25 103 ALA A O 1
ATOM 763 N N . GLY A 1 104 ? -3.093 -6.081 -16.015 1.00 95.88 104 GLY A N 1
ATOM 764 C CA . GLY A 1 104 ? -1.872 -5.361 -16.349 1.00 95.88 104 GLY A CA 1
ATOM 765 C C . GLY A 1 104 ? -0.616 -6.218 -16.405 1.00 95.88 104 GLY A C 1
ATOM 766 O O . GLY A 1 104 ? -0.522 -7.269 -15.774 1.00 95.88 104 GLY A O 1
ATOM 767 N N . ALA A 1 105 ? 0.380 -5.726 -17.133 1.00 94.00 105 ALA A N 1
ATOM 768 C CA . ALA A 1 105 ? 1.573 -6.478 -17.488 1.00 94.00 105 ALA A CA 1
ATOM 769 C C . ALA A 1 105 ? 2.399 -6.916 -16.260 1.00 94.00 105 ALA A C 1
ATOM 771 O O . ALA A 1 105 ? 2.926 -6.087 -15.506 1.00 94.00 105 ALA A O 1
ATOM 772 N N . LEU A 1 106 ? 2.557 -8.234 -16.088 1.00 92.56 106 LEU A N 1
ATOM 773 C CA . LEU A 1 106 ? 3.366 -8.827 -15.024 1.00 92.56 106 LEU A CA 1
ATOM 774 C C . LEU A 1 106 ? 4.717 -9.328 -15.555 1.00 92.56 106 LEU A C 1
ATOM 776 O O . LEU A 1 106 ? 4.754 -10.133 -16.488 1.00 92.56 106 LEU A O 1
ATOM 780 N N . PRO A 1 107 ? 5.840 -8.890 -14.961 1.00 90.69 107 PRO A N 1
ATOM 781 C CA . PRO A 1 107 ? 7.164 -9.298 -15.398 1.00 90.69 107 PRO A CA 1
ATOM 782 C C . PRO A 1 107 ? 7.436 -10.780 -15.110 1.00 90.69 107 PRO A C 1
ATOM 784 O O . PRO A 1 107 ? 7.310 -11.214 -13.961 1.00 90.69 107 PRO A O 1
ATOM 787 N N . ARG A 1 108 ? 7.911 -11.552 -16.099 1.00 89.88 108 ARG A N 1
ATOM 788 C CA . ARG A 1 108 ? 8.419 -12.910 -15.847 1.00 89.88 108 ARG A CA 1
ATOM 789 C C . ARG A 1 108 ? 9.811 -12.828 -15.233 1.00 89.88 108 ARG A C 1
ATOM 791 O O . ARG A 1 108 ? 10.821 -12.725 -15.925 1.00 89.88 108 ARG A O 1
ATOM 798 N N . ARG A 1 109 ? 9.879 -12.860 -13.907 1.00 83.88 109 ARG A N 1
ATOM 799 C CA . ARG A 1 109 ? 11.155 -12.781 -13.187 1.00 83.88 109 ARG A CA 1
ATOM 800 C C . ARG A 1 109 ? 11.926 -14.098 -13.271 1.00 83.88 109 ARG A C 1
ATOM 802 O O . ARG A 1 109 ? 11.376 -15.157 -12.986 1.00 83.88 109 ARG A O 1
ATOM 809 N N . VAL A 1 110 ? 13.215 -14.011 -13.605 1.00 76.06 110 VAL A N 1
ATOM 810 C CA . VAL A 1 110 ? 14.134 -15.166 -13.682 1.00 76.06 110 VAL A CA 1
ATOM 811 C C . VAL A 1 110 ? 14.648 -15.565 -12.290 1.00 76.06 110 VAL A C 1
ATOM 813 O O . VAL A 1 110 ? 15.002 -16.715 -12.046 1.00 76.06 110 VAL A O 1
ATOM 816 N N . GLN A 1 111 ? 14.648 -14.617 -11.346 1.00 69.50 111 GLN A N 1
ATOM 817 C CA . GLN A 1 111 ? 14.998 -14.828 -9.941 1.00 69.50 111 GLN A CA 1
ATOM 818 C C . GLN A 1 111 ? 13.820 -14.443 -9.035 1.00 69.50 111 GLN A C 1
ATOM 820 O O . GLN A 1 111 ? 13.198 -13.396 -9.223 1.00 69.50 111 GLN A O 1
ATOM 825 N N . GLY A 1 112 ? 13.516 -15.291 -8.048 1.00 61.31 112 GLY A N 1
ATOM 826 C CA . GLY A 1 112 ? 12.455 -15.074 -7.057 1.00 61.31 112 GLY A CA 1
ATOM 827 C C . GLY A 1 112 ? 12.986 -14.829 -5.639 1.00 61.31 112 GLY A C 1
ATOM 828 O O . GLY A 1 112 ? 14.189 -14.854 -5.388 1.00 61.31 112 GLY A O 1
ATOM 829 N N . GLY A 1 113 ? 12.075 -14.629 -4.683 1.00 60.47 113 GLY A N 1
ATOM 830 C CA . GLY A 1 113 ? 12.407 -14.447 -3.262 1.00 60.47 113 GLY A CA 1
ATOM 831 C C . GLY A 1 113 ? 12.809 -13.016 -2.885 1.00 60.47 113 GLY A C 1
ATOM 832 O O . GLY A 1 113 ? 12.649 -12.088 -3.668 1.00 60.47 113 GLY A O 1
ATOM 833 N N . THR A 1 114 ? 13.333 -12.818 -1.671 1.00 52.72 114 THR A N 1
ATOM 834 C CA . THR A 1 114 ? 13.684 -11.488 -1.114 1.00 52.72 114 THR A CA 1
ATOM 835 C C . THR A 1 114 ? 14.799 -10.761 -1.872 1.00 52.72 114 THR A C 1
ATOM 837 O O . THR A 1 114 ? 14.988 -9.562 -1.683 1.00 52.72 114 THR A O 1
ATOM 840 N N . ILE A 1 115 ? 15.510 -11.467 -2.756 1.00 55.09 115 ILE A N 1
ATOM 841 C CA . ILE A 1 115 ? 16.543 -10.918 -3.643 1.00 55.09 115 ILE A CA 1
ATOM 842 C C . ILE A 1 115 ? 15.967 -9.805 -4.537 1.00 55.09 115 ILE A C 1
ATOM 844 O O . ILE A 1 115 ? 16.666 -8.845 -4.835 1.00 55.09 115 ILE A O 1
ATOM 848 N N . VAL A 1 116 ? 14.675 -9.861 -4.887 1.00 61.62 116 VAL A N 1
ATOM 849 C CA . VAL A 1 116 ? 14.018 -8.849 -5.739 1.00 61.62 116 VAL A CA 1
ATOM 850 C C . VAL A 1 116 ? 13.558 -7.592 -4.989 1.00 61.62 116 VAL A C 1
ATOM 852 O O . VAL A 1 116 ? 13.023 -6.677 -5.614 1.00 61.62 116 VAL A O 1
ATOM 855 N N . SER A 1 117 ? 13.740 -7.539 -3.665 1.00 67.56 117 SER A N 1
ATOM 856 C CA . SER A 1 117 ? 13.405 -6.374 -2.830 1.00 67.56 117 SER A CA 1
ATOM 857 C C . SER A 1 117 ? 14.536 -5.342 -2.750 1.00 67.56 117 SER A C 1
ATOM 859 O O . SER A 1 117 ? 14.334 -4.263 -2.199 1.00 67.56 117 SER A O 1
ATOM 861 N N . PHE A 1 118 ? 15.713 -5.658 -3.295 1.00 77.25 118 PHE A N 1
ATOM 862 C CA . PHE A 1 118 ? 16.884 -4.784 -3.324 1.00 77.25 118 PHE A CA 1
ATOM 863 C C . PHE A 1 118 ? 17.407 -4.635 -4.759 1.00 77.25 118 PHE A C 1
ATOM 865 O O . PHE A 1 118 ? 17.117 -5.487 -5.604 1.00 77.25 118 PHE A O 1
ATOM 872 N N . PRO A 1 119 ? 18.176 -3.570 -5.059 1.00 81.19 119 PRO A N 1
ATOM 873 C CA . PRO A 1 119 ? 18.872 -3.463 -6.333 1.00 81.19 119 PRO A CA 1
ATOM 874 C C . PRO A 1 119 ? 19.732 -4.702 -6.595 1.00 81.19 119 PRO A C 1
ATOM 876 O O . PRO A 1 119 ? 20.464 -5.162 -5.719 1.00 81.19 119 PRO A O 1
ATOM 879 N N . LEU A 1 120 ? 19.633 -5.236 -7.809 1.00 78.56 120 LEU A N 1
ATOM 880 C CA . LEU A 1 120 ? 20.399 -6.402 -8.235 1.00 78.56 120 LEU A CA 1
ATOM 881 C C . LEU A 1 120 ? 21.787 -5.962 -8.708 1.00 78.56 120 LEU A C 1
ATOM 883 O O . LEU A 1 120 ? 21.936 -4.900 -9.316 1.00 78.56 120 LEU A O 1
ATOM 887 N N . ALA A 1 121 ? 22.804 -6.779 -8.433 1.00 74.88 121 ALA A N 1
ATOM 888 C CA . ALA A 1 121 ? 24.151 -6.517 -8.919 1.00 74.88 121 ALA A CA 1
ATOM 889 C C . ALA A 1 121 ? 24.191 -6.660 -10.450 1.00 74.88 121 ALA A C 1
ATOM 891 O O . ALA A 1 121 ? 23.754 -7.668 -11.004 1.00 74.88 121 ALA A O 1
ATOM 892 N N . ALA A 1 122 ? 24.715 -5.641 -11.132 1.00 63.28 122 ALA A N 1
ATOM 893 C CA . ALA A 1 122 ? 24.750 -5.583 -12.594 1.00 63.28 122 ALA A CA 1
ATOM 894 C C . ALA A 1 122 ? 25.786 -6.534 -13.233 1.00 63.28 122 ALA A C 1
ATOM 896 O O . ALA A 1 122 ? 25.810 -6.685 -14.452 1.00 63.28 122 ALA A O 1
ATOM 897 N N . ASP A 1 123 ? 26.649 -7.164 -12.426 1.00 62.12 123 ASP A N 1
ATOM 898 C CA . ASP A 1 123 ? 27.635 -8.159 -12.862 1.00 62.12 123 ASP A CA 1
ATOM 899 C C . ASP A 1 123 ? 27.088 -9.596 -12.892 1.00 62.12 123 ASP A C 1
ATOM 901 O O . ASP A 1 123 ? 27.770 -10.502 -13.379 1.00 62.12 123 ASP A O 1
ATOM 905 N N . GLY A 1 124 ? 25.854 -9.809 -12.424 1.00 58.84 124 GLY A N 1
ATOM 906 C CA . GLY A 1 124 ? 25.131 -11.058 -12.609 1.00 58.84 124 GLY A CA 1
ATOM 907 C C . GLY A 1 124 ? 24.721 -11.217 -14.071 1.00 58.84 124 GLY A C 1
ATOM 908 O O . GLY A 1 124 ? 23.963 -10.410 -14.593 1.00 58.84 124 GLY A O 1
ATOM 909 N N . ALA A 1 125 ? 25.175 -12.284 -14.731 1.00 53.97 125 ALA A N 1
ATOM 910 C CA . ALA A 1 125 ? 24.881 -12.593 -16.137 1.00 53.97 125 ALA A CA 1
ATOM 911 C C . ALA A 1 125 ? 23.395 -12.904 -16.441 1.00 53.97 125 ALA A C 1
ATOM 913 O O . ALA A 1 125 ? 23.078 -13.410 -17.514 1.00 53.97 125 ALA A O 1
ATOM 914 N N . VAL A 1 126 ? 22.480 -12.662 -15.498 1.00 58.94 126 VAL A N 1
ATOM 915 C CA . VAL A 1 126 ? 21.084 -13.097 -15.580 1.00 58.94 126 VAL A CA 1
ATOM 916 C C . VAL A 1 126 ? 20.171 -11.871 -15.677 1.00 58.94 126 VAL A C 1
ATOM 918 O O . VAL A 1 126 ? 20.223 -11.015 -14.790 1.00 58.94 126 VAL A O 1
ATOM 921 N N . PRO A 1 127 ? 19.320 -11.776 -16.717 1.00 65.44 127 PRO A N 1
ATOM 922 C CA . PRO A 1 127 ? 18.284 -10.755 -16.806 1.00 65.44 127 PRO A CA 1
ATOM 923 C C . PRO A 1 127 ? 17.417 -10.716 -15.544 1.00 65.44 127 PRO A C 1
ATOM 925 O O . PRO A 1 127 ? 17.079 -11.749 -14.965 1.00 65.44 127 PRO A O 1
ATOM 928 N N . THR A 1 128 ? 17.016 -9.516 -15.123 1.00 74.31 128 THR A N 1
ATOM 929 C CA . THR A 1 128 ? 16.143 -9.352 -13.950 1.00 74.31 128 THR A CA 1
ATOM 930 C C . THR A 1 128 ? 14.746 -9.943 -14.202 1.00 74.31 128 THR A C 1
ATOM 932 O O . THR A 1 128 ? 14.097 -10.454 -13.285 1.00 74.31 128 THR A O 1
ATOM 935 N N . TRP A 1 129 ? 14.316 -9.927 -15.465 1.00 83.81 129 TRP A N 1
ATOM 936 C CA . TRP A 1 129 ? 13.093 -10.510 -16.004 1.00 83.81 129 TRP A CA 1
ATOM 937 C C . TRP A 1 129 ? 13.226 -10.720 -17.517 1.00 83.81 129 TRP A C 1
ATOM 939 O O . TRP A 1 129 ? 14.025 -10.036 -18.159 1.00 83.81 129 TRP A O 1
ATOM 949 N N . ASP A 1 130 ? 12.468 -11.676 -18.053 1.00 83.88 130 ASP A N 1
ATOM 950 C CA . ASP A 1 130 ? 12.475 -12.077 -19.463 1.00 83.88 130 ASP A CA 1
ATOM 951 C C . ASP A 1 130 ? 11.049 -12.055 -20.027 1.00 83.88 130 ASP A C 1
ATOM 953 O O . ASP A 1 130 ? 10.277 -13.009 -19.893 1.00 83.88 130 ASP A O 1
ATOM 957 N N . GLY A 1 131 ? 10.684 -10.905 -20.595 1.00 88.62 131 GLY A N 1
ATOM 958 C CA . GLY A 1 131 ? 9.343 -10.649 -21.102 1.00 88.62 131 GLY A CA 1
ATOM 959 C C . GLY A 1 131 ? 8.262 -10.633 -20.018 1.00 88.62 131 GLY A C 1
ATOM 960 O O . GLY A 1 131 ? 8.515 -10.503 -18.814 1.00 88.62 131 GLY A O 1
ATOM 961 N N . PHE A 1 132 ? 7.019 -10.748 -20.471 1.00 92.50 132 PHE A N 1
ATOM 962 C CA . PHE A 1 132 ? 5.833 -10.734 -19.624 1.00 92.50 132 PHE A CA 1
ATOM 963 C C . PHE A 1 132 ? 5.242 -12.135 -19.467 1.00 92.50 132 PHE A C 1
ATOM 965 O O . PHE A 1 132 ? 5.479 -13.038 -20.276 1.00 92.50 132 PHE A O 1
ATOM 972 N N . LEU A 1 133 ? 4.464 -12.318 -18.406 1.00 93.94 133 LEU A N 1
ATOM 973 C CA . LEU A 1 133 ? 3.580 -13.471 -18.289 1.00 93.94 133 LEU A CA 1
ATOM 974 C C . LEU A 1 133 ? 2.494 -13.400 -19.369 1.00 93.94 133 LEU A C 1
ATOM 976 O O . LEU A 1 133 ? 1.965 -12.328 -19.658 1.00 93.94 133 LEU A O 1
ATOM 980 N N . ALA A 1 134 ? 2.164 -14.543 -19.966 1.00 93.25 134 ALA A N 1
ATOM 981 C CA . ALA A 1 134 ? 0.995 -14.666 -20.822 1.00 93.25 134 ALA A CA 1
ATOM 982 C C . ALA A 1 134 ? -0.286 -14.677 -19.963 1.00 93.25 134 ALA A C 1
ATOM 984 O O . ALA A 1 134 ? -0.223 -15.054 -18.788 1.00 93.25 134 ALA A O 1
ATOM 985 N N . PRO A 1 135 ? -1.467 -14.359 -20.532 1.00 90.69 135 PRO A N 1
ATOM 986 C CA . PRO A 1 135 ? -2.726 -14.340 -19.782 1.00 90.69 135 PRO A CA 1
ATOM 987 C C . PRO A 1 135 ? -2.987 -15.596 -18.935 1.00 90.69 135 PRO A C 1
ATOM 989 O O . PRO A 1 135 ? -3.302 -15.495 -17.752 1.00 90.69 135 PRO A O 1
ATOM 992 N N . GLY A 1 136 ? -2.729 -16.787 -19.488 1.00 91.50 136 GLY A N 1
ATOM 993 C CA . GLY A 1 136 ? -2.915 -18.063 -18.784 1.00 91.50 136 GLY A CA 1
ATOM 994 C C . GLY A 1 136 ? -1.957 -18.324 -17.612 1.00 91.50 136 GLY A C 1
ATOM 995 O O . GLY A 1 136 ? -2.171 -19.273 -16.859 1.00 91.50 136 GLY A O 1
ATOM 996 N N . GLU A 1 137 ? -0.916 -17.506 -17.447 1.00 93.81 137 GLU A N 1
ATOM 997 C CA . GLU A 1 137 ? 0.071 -17.598 -16.364 1.00 93.81 137 GLU A CA 1
ATOM 998 C C . GLU A 1 137 ? -0.181 -16.583 -15.243 1.00 93.81 137 GLU A C 1
ATOM 1000 O O . GLU A 1 137 ? 0.474 -16.645 -14.198 1.00 93.81 137 GLU A O 1
ATOM 1005 N N . HIS A 1 138 ? -1.126 -15.655 -15.429 1.00 95.62 138 HIS A N 1
ATOM 1006 C CA . HIS A 1 138 ? -1.530 -14.760 -14.355 1.00 95.62 138 HIS A CA 1
ATOM 1007 C C . HIS A 1 138 ? -2.201 -15.558 -13.233 1.00 95.62 138 HIS A C 1
ATOM 1009 O O . HIS A 1 138 ? -2.999 -16.469 -13.488 1.00 95.62 138 HIS A O 1
ATOM 1015 N N . PRO A 1 139 ? -1.918 -15.223 -11.965 1.00 94.94 139 PRO A N 1
ATOM 1016 C CA . PRO A 1 139 ? -2.625 -15.848 -10.871 1.00 94.94 139 PRO A CA 1
ATOM 1017 C C . PRO A 1 139 ? -4.087 -15.400 -10.886 1.00 94.94 139 PRO A C 1
ATOM 1019 O O . PRO A 1 139 ? -4.386 -14.207 -10.924 1.00 94.94 139 PRO A O 1
ATOM 1022 N N . ARG A 1 140 ? -4.996 -16.371 -10.806 1.00 95.50 140 ARG A N 1
ATOM 1023 C CA . ARG A 1 140 ? -6.441 -16.144 -10.809 1.00 95.50 140 ARG A CA 1
ATOM 1024 C C . ARG A 1 140 ? -7.128 -16.903 -9.689 1.00 95.50 140 ARG A C 1
ATOM 1026 O O . ARG A 1 140 ? -6.712 -18.002 -9.324 1.00 95.50 140 ARG A O 1
ATOM 1033 N N . VAL A 1 141 ? -8.207 -16.325 -9.178 1.00 96.62 141 VAL A N 1
ATOM 1034 C CA . VAL A 1 141 ? -9.123 -16.975 -8.235 1.00 96.62 141 VAL A CA 1
ATOM 1035 C C . VAL A 1 141 ? -10.518 -16.888 -8.830 1.00 96.62 141 VAL A C 1
ATOM 1037 O O . VAL A 1 141 ? -11.010 -15.790 -9.058 1.00 96.62 141 VAL A O 1
ATOM 1040 N N . VAL A 1 142 ? -11.148 -18.034 -9.078 1.00 97.50 142 VAL A N 1
ATOM 1041 C CA . VAL A 1 142 ? -12.499 -18.132 -9.646 1.00 97.50 142 VAL A CA 1
ATOM 1042 C C . VAL A 1 142 ? -13.384 -18.879 -8.663 1.00 97.50 142 VAL A C 1
ATOM 1044 O O . VAL A 1 142 ? -12.978 -19.925 -8.162 1.00 97.50 142 VAL A O 1
ATOM 1047 N N . ASN A 1 143 ? -14.571 -18.333 -8.388 1.00 97.56 143 ASN A N 1
ATOM 1048 C CA . ASN A 1 143 ? -15.598 -18.933 -7.533 1.00 97.56 143 ASN A CA 1
ATOM 1049 C C . ASN A 1 143 ? -15.024 -19.560 -6.246 1.00 97.56 143 ASN A C 1
ATOM 1051 O O . ASN A 1 143 ? -15.172 -20.767 -6.028 1.00 97.56 143 ASN A O 1
ATOM 1055 N N . PRO A 1 144 ? -14.327 -18.776 -5.396 1.00 94.88 144 PRO A N 1
ATOM 1056 C CA . PRO A 1 144 ? -13.717 -19.324 -4.192 1.00 94.88 144 PRO A CA 1
ATOM 1057 C C . PRO A 1 144 ? -14.792 -19.957 -3.290 1.00 94.88 144 PRO A C 1
ATOM 1059 O O . PRO A 1 144 ?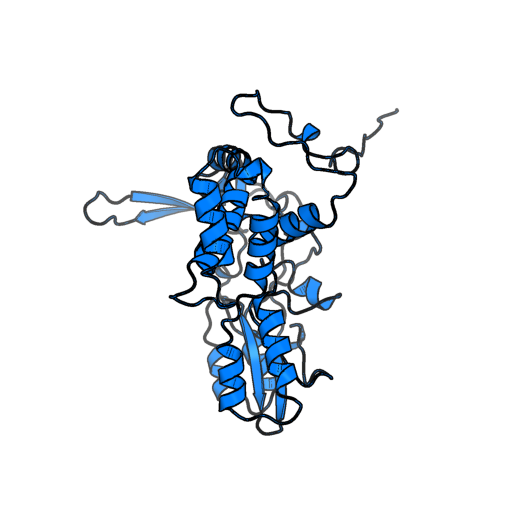 -15.905 -19.433 -3.231 1.00 94.88 144 PRO A O 1
ATOM 1062 N N . PRO A 1 145 ? -14.479 -21.015 -2.513 1.00 91.88 145 PRO A N 1
ATOM 1063 C CA . PRO A 1 145 ? -15.467 -21.721 -1.687 1.00 91.88 145 PRO A CA 1
ATOM 1064 C C . PRO A 1 145 ? -16.243 -20.830 -0.704 1.00 91.88 145 PRO A C 1
ATOM 1066 O O . PRO A 1 145 ? -17.372 -21.140 -0.343 1.00 91.88 145 PRO A O 1
ATOM 1069 N N . GLY A 1 146 ? -15.646 -19.711 -0.278 1.00 88.88 146 GLY A N 1
ATOM 1070 C CA . GLY A 1 146 ? -16.298 -18.716 0.578 1.00 88.88 146 GLY A CA 1
ATOM 1071 C C . GLY A 1 146 ? -17.300 -17.799 -0.137 1.00 88.88 146 GLY A C 1
ATOM 1072 O O . GLY A 1 146 ? -17.889 -16.950 0.522 1.00 88.88 146 GLY A O 1
ATOM 1073 N N . GLY A 1 147 ? -17.469 -17.920 -1.460 1.00 91.81 147 GLY A N 1
ATOM 1074 C CA . GLY A 1 147 ? -18.422 -17.135 -2.254 1.00 91.81 147 GLY A CA 1
ATOM 1075 C C . GLY A 1 147 ? -18.111 -15.637 -2.325 1.00 91.81 147 GLY A C 1
ATOM 1076 O O . GLY A 1 147 ? -19.002 -14.837 -2.592 1.00 91.81 147 GLY A O 1
ATOM 1077 N N . GLN A 1 148 ? -16.868 -15.239 -2.042 1.00 91.88 148 GLN A N 1
ATOM 1078 C CA . GLN A 1 148 ? -16.495 -13.840 -1.871 1.00 91.88 148 GLN A CA 1
ATOM 1079 C C . GLN A 1 148 ? -15.089 -13.552 -2.403 1.00 91.88 148 GLN A C 1
ATOM 1081 O O . GLN A 1 148 ? -14.146 -14.293 -2.133 1.00 91.88 148 GLN A O 1
ATOM 1086 N N . LEU A 1 149 ? -14.947 -12.411 -3.079 1.00 94.94 149 LEU A N 1
ATOM 1087 C CA . LEU A 1 149 ? -13.671 -11.793 -3.433 1.00 94.94 149 LEU A CA 1
ATOM 1088 C C . LEU A 1 149 ? -13.621 -10.385 -2.832 1.00 94.94 149 LEU A C 1
ATOM 1090 O O . LEU A 1 149 ? -14.587 -9.632 -2.938 1.00 94.94 149 LEU A O 1
ATOM 1094 N N . VAL A 1 150 ? -12.512 -10.027 -2.181 1.00 94.44 150 VAL A N 1
ATOM 1095 C CA . VAL A 1 150 ? -12.337 -8.707 -1.555 1.00 94.44 150 VAL A CA 1
ATOM 1096 C C . VAL A 1 150 ? -10.928 -8.207 -1.794 1.00 94.44 150 VAL A C 1
ATOM 1098 O O . VAL A 1 150 ? -9.968 -8.827 -1.350 1.00 94.44 150 VAL A O 1
ATOM 1101 N N . THR A 1 151 ? -10.811 -7.031 -2.404 1.00 95.50 151 THR A N 1
ATOM 1102 C CA . THR A 1 151 ? -9.519 -6.379 -2.624 1.00 95.50 151 THR A CA 1
ATOM 1103 C C . THR A 1 151 ? -9.549 -4.972 -2.043 1.00 95.50 151 THR A C 1
ATOM 1105 O O . THR A 1 151 ? -10.460 -4.199 -2.326 1.00 95.50 151 THR A O 1
ATOM 1108 N N . ALA A 1 152 ? -8.551 -4.630 -1.234 1.00 95.38 152 ALA A N 1
ATOM 1109 C CA . ALA A 1 152 ? -8.327 -3.274 -0.735 1.00 95.38 152 ALA A CA 1
ATOM 1110 C C . ALA A 1 152 ? -6.819 -3.053 -0.527 1.00 95.38 152 ALA A C 1
ATOM 1112 O O . ALA A 1 152 ? -6.356 -2.762 0.574 1.00 95.38 152 ALA A O 1
ATOM 1113 N N . ASN A 1 153 ? -6.056 -3.272 -1.607 1.00 94.19 153 ASN A N 1
ATOM 1114 C CA . ASN A 1 153 ? -4.596 -3.104 -1.719 1.00 94.19 153 ASN A CA 1
ATOM 1115 C C . ASN A 1 153 ? -3.737 -3.993 -0.804 1.00 94.19 153 ASN A C 1
ATOM 1117 O O . ASN A 1 153 ? -2.514 -3.892 -0.836 1.00 94.19 153 ASN A O 1
ATOM 1121 N N . SER A 1 154 ? -4.343 -4.875 -0.009 1.00 93.31 154 SER A N 1
ATOM 1122 C CA . SER A 1 154 ? -3.607 -5.880 0.758 1.00 93.31 154 SER A CA 1
ATOM 1123 C C . SER A 1 154 ? -3.022 -6.965 -0.134 1.00 93.31 154 SER A C 1
ATOM 1125 O O . SER A 1 154 ? -3.419 -7.123 -1.291 1.00 93.31 154 SER A O 1
ATOM 1127 N N . ARG A 1 155 ? -2.14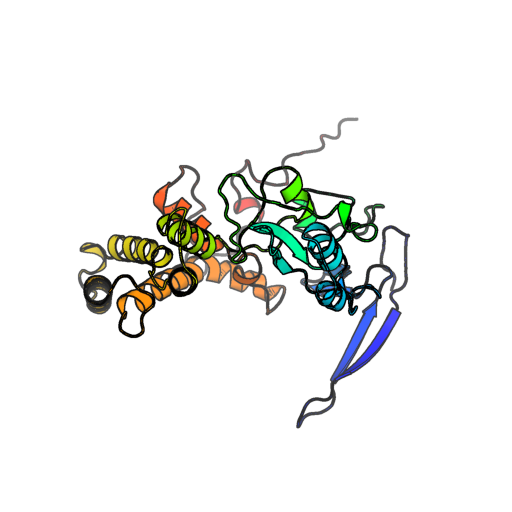9 -7.790 0.445 1.00 91.81 155 ARG A N 1
ATOM 1128 C CA . ARG A 1 155 ? -1.761 -9.064 -0.160 1.00 91.81 155 ARG A CA 1
ATOM 1129 C C . ARG A 1 155 ? -3.017 -9.896 -0.448 1.00 91.81 155 ARG A C 1
ATOM 1131 O O . ARG A 1 155 ? -3.866 -10.018 0.436 1.00 91.81 155 ARG A O 1
ATOM 1138 N N . GLN A 1 156 ? -3.134 -10.412 -1.671 1.00 91.69 156 GLN A N 1
ATOM 1139 C CA . GLN A 1 156 ? -4.304 -11.184 -2.121 1.00 91.69 156 GLN A CA 1
ATOM 1140 C C . GLN A 1 156 ? -4.084 -12.696 -2.075 1.00 91.69 156 GLN A C 1
ATOM 1142 O O . GLN A 1 156 ? -5.028 -13.448 -1.869 1.00 91.69 156 GLN A O 1
ATOM 1147 N N . LEU A 1 157 ? -2.837 -13.137 -2.240 1.00 91.31 157 LEU A N 1
ATOM 1148 C CA . LEU A 1 157 ? -2.482 -14.548 -2.351 1.00 91.31 157 LEU A CA 1
ATOM 1149 C C . LEU A 1 157 ? -1.485 -14.961 -1.273 1.00 91.31 157 LEU A C 1
ATOM 1151 O O . LEU A 1 157 ? -0.683 -14.150 -0.796 1.00 91.31 157 LEU A O 1
ATOM 1155 N N . ASP A 1 158 ? -1.485 -16.250 -0.961 1.00 88.44 158 ASP A N 1
ATOM 1156 C CA . ASP A 1 158 ? -0.396 -16.933 -0.274 1.00 88.44 158 ASP A CA 1
ATOM 1157 C C . ASP A 1 158 ? 0.233 -18.019 -1.174 1.00 88.44 158 ASP A C 1
ATOM 1159 O O . ASP A 1 158 ? -0.070 -18.123 -2.367 1.00 88.44 158 ASP A O 1
ATOM 1163 N N . GLY A 1 159 ? 1.195 -18.765 -0.625 1.00 87.19 159 GLY A N 1
ATOM 1164 C CA . GLY A 1 159 ? 1.815 -19.887 -1.325 1.00 87.19 159 GLY A CA 1
ATOM 1165 C C . GLY A 1 159 ? 2.574 -19.514 -2.613 1.00 87.19 159 GLY A C 1
ATOM 1166 O O . GLY A 1 159 ? 3.016 -18.372 -2.774 1.00 87.19 159 GLY A O 1
ATOM 1167 N N . PRO A 1 160 ? 2.755 -20.479 -3.535 1.00 83.94 160 PRO A N 1
ATOM 1168 C CA . PRO A 1 160 ? 3.522 -20.286 -4.768 1.00 83.94 160 PRO A CA 1
ATOM 1169 C C . PRO A 1 160 ? 2.980 -19.179 -5.681 1.00 83.94 160 PRO A C 1
ATOM 1171 O O . PRO A 1 160 ? 3.764 -18.431 -6.262 1.00 83.94 160 PRO A O 1
ATOM 1174 N N . ALA A 1 161 ? 1.655 -19.019 -5.769 1.00 84.38 161 ALA A N 1
ATOM 1175 C CA . ALA A 1 161 ? 1.033 -17.985 -6.598 1.00 84.38 161 ALA A CA 1
ATOM 1176 C C . ALA A 1 161 ? 1.354 -16.564 -6.097 1.00 84.38 161 ALA A C 1
ATOM 1178 O O . ALA A 1 161 ? 1.496 -15.637 -6.890 1.00 84.38 161 ALA A O 1
ATOM 1179 N N . ALA A 1 162 ? 1.556 -16.387 -4.788 1.00 87.88 162 ALA A N 1
ATOM 1180 C CA . ALA A 1 162 ? 1.994 -15.109 -4.237 1.00 87.88 162 ALA A CA 1
ATOM 1181 C C . ALA A 1 162 ? 3.437 -14.744 -4.618 1.00 87.88 162 ALA A C 1
ATOM 1183 O O . ALA A 1 162 ? 3.772 -13.562 -4.661 1.00 87.88 162 ALA A O 1
ATOM 1184 N N . THR A 1 163 ? 4.292 -15.729 -4.909 1.00 84.44 163 THR A N 1
ATOM 1185 C CA . THR A 1 163 ? 5.668 -15.482 -5.369 1.00 84.44 163 THR A CA 1
ATOM 1186 C C . THR A 1 163 ? 5.688 -14.805 -6.736 1.00 84.44 163 THR A C 1
ATOM 1188 O O . THR A 1 163 ? 6.562 -13.978 -6.980 1.00 84.44 163 THR A O 1
ATOM 1191 N N . VAL A 1 164 ? 4.701 -15.098 -7.591 1.00 87.12 164 VAL A N 1
ATOM 1192 C CA . VAL A 1 164 ? 4.544 -14.467 -8.912 1.00 87.12 164 VAL A CA 1
ATOM 1193 C C . VAL A 1 164 ? 4.322 -12.957 -8.780 1.00 87.12 164 VAL A C 1
ATOM 1195 O O . VAL A 1 164 ? 4.920 -12.177 -9.514 1.00 87.12 164 VAL A O 1
ATOM 1198 N N . LEU A 1 165 ? 3.510 -12.534 -7.805 1.00 87.62 165 LEU A N 1
ATOM 1199 C CA . LEU A 1 165 ? 3.229 -11.116 -7.546 1.00 87.62 165 LEU A CA 1
ATOM 1200 C C . LEU A 1 165 ? 4.341 -10.412 -6.754 1.00 87.62 165 LEU A C 1
ATOM 1202 O O . LEU A 1 165 ? 4.515 -9.198 -6.860 1.00 87.62 165 LEU A O 1
ATOM 1206 N N . GLY A 1 166 ? 5.095 -11.167 -5.954 1.00 84.06 166 GLY A N 1
ATOM 1207 C CA . GLY A 1 166 ? 6.137 -10.633 -5.083 1.00 84.06 166 GLY A CA 1
ATOM 1208 C C . GLY A 1 166 ? 5.583 -9.785 -3.931 1.00 84.06 166 GLY A C 1
ATOM 1209 O O . GLY A 1 166 ? 4.442 -9.944 -3.498 1.00 84.06 166 GLY A O 1
ATOM 1210 N N . ASP A 1 167 ? 6.420 -8.893 -3.393 1.00 79.94 167 ASP A N 1
ATOM 1211 C CA . ASP A 1 167 ? 6.042 -8.039 -2.256 1.00 79.94 167 ASP A CA 1
ATOM 1212 C C . ASP A 1 167 ? 5.066 -6.917 -2.650 1.00 79.94 167 ASP A C 1
ATOM 1214 O O . ASP A 1 167 ? 4.288 -6.476 -1.813 1.00 79.94 167 ASP A O 1
ATOM 1218 N N . ALA A 1 168 ? 5.091 -6.459 -3.910 1.00 75.19 168 ALA A N 1
ATOM 1219 C CA . ALA A 1 168 ? 4.196 -5.460 -4.522 1.00 75.19 168 ALA A CA 1
ATOM 1220 C C . ALA A 1 168 ? 3.901 -4.164 -3.715 1.00 75.19 168 ALA A C 1
ATOM 1222 O O . ALA A 1 168 ? 3.066 -3.367 -4.134 1.00 75.19 168 ALA A O 1
ATOM 1223 N N . GLY A 1 169 ? 4.552 -3.934 -2.569 1.00 82.38 169 GLY A N 1
ATOM 1224 C CA . GLY A 1 169 ? 4.255 -2.833 -1.653 1.00 82.38 169 GLY A CA 1
ATOM 1225 C C . GLY A 1 169 ? 2.850 -2.877 -1.037 1.00 82.38 169 GLY A C 1
ATOM 1226 O O . GLY A 1 169 ? 2.290 -1.818 -0.767 1.00 82.38 169 GLY A O 1
ATOM 1227 N N . PHE A 1 170 ? 2.255 -4.061 -0.840 1.00 88.81 170 PHE A N 1
ATOM 1228 C CA . PHE A 1 170 ? 0.860 -4.163 -0.390 1.00 88.81 170 PHE A CA 1
ATOM 1229 C C . PHE A 1 170 ? 0.591 -3.537 0.991 1.00 88.81 170 PHE A C 1
ATOM 1231 O O . PHE A 1 170 ? 1.427 -3.556 1.899 1.00 88.81 170 PHE A O 1
ATOM 1238 N N . ASP A 1 171 ? -0.639 -3.053 1.175 1.00 91.19 171 ASP A N 1
ATOM 1239 C CA . ASP A 1 171 ? -1.133 -2.522 2.445 1.00 91.19 171 ASP A CA 1
ATOM 1240 C C . ASP A 1 171 ? -1.249 -3.621 3.516 1.00 91.19 171 ASP A C 1
ATOM 1242 O O . ASP A 1 171 ? -1.440 -4.805 3.231 1.00 91.19 171 ASP A O 1
ATOM 1246 N N . LEU A 1 172 ? -1.262 -3.200 4.784 1.00 90.38 172 LEU A N 1
ATOM 1247 C CA . LEU A 1 172 ? -1.459 -4.058 5.965 1.00 90.38 172 LEU A CA 1
ATOM 1248 C C . LEU A 1 172 ? -2.740 -4.912 5.940 1.00 90.38 172 LEU A C 1
ATOM 1250 O O . LEU A 1 172 ? -2.856 -5.886 6.678 1.00 90.38 172 LEU A O 1
ATOM 1254 N N . GLY A 1 173 ? -3.732 -4.527 5.134 1.00 92.94 173 GLY A N 1
ATOM 1255 C CA . GLY A 1 173 ? -4.993 -5.256 4.999 1.00 92.94 173 GLY A CA 1
ATOM 1256 C C . GLY A 1 173 ? -6.010 -5.033 6.113 1.00 92.94 173 GLY A C 1
ATOM 1257 O O . GLY A 1 173 ? -6.988 -5.771 6.183 1.00 92.94 173 GLY A O 1
ATOM 1258 N N . ALA A 1 174 ? -5.854 -3.989 6.933 1.00 93.75 174 ALA A N 1
ATOM 1259 C CA . ALA A 1 174 ? -6.888 -3.571 7.884 1.00 93.75 174 ALA A CA 1
ATOM 1260 C C . ALA A 1 174 ? -8.235 -3.291 7.185 1.00 93.75 174 ALA A C 1
ATOM 1262 O O . ALA A 1 174 ? -9.269 -3.795 7.617 1.00 93.75 174 ALA A O 1
ATOM 1263 N N . ARG A 1 175 ? -8.204 -2.566 6.054 1.00 95.12 175 ARG A N 1
ATOM 1264 C CA . ARG A 1 175 ? -9.392 -2.296 5.224 1.00 95.12 175 ARG A CA 1
ATOM 1265 C C . ARG A 1 175 ? -9.966 -3.571 4.615 1.00 95.12 175 ARG A C 1
ATOM 1267 O O . ARG A 1 175 ? -11.161 -3.807 4.740 1.00 95.12 175 ARG A O 1
ATOM 1274 N N . THR A 1 176 ? -9.119 -4.412 4.014 1.00 95.38 176 THR A N 1
ATOM 1275 C CA . THR A 1 176 ? -9.545 -5.695 3.432 1.00 95.38 176 THR A CA 1
ATOM 1276 C C . THR A 1 176 ? -10.233 -6.570 4.472 1.00 95.38 176 THR A C 1
ATOM 1278 O O . THR A 1 176 ? -11.311 -7.087 4.208 1.00 95.38 176 THR A O 1
ATOM 1281 N N . ARG A 1 177 ? -9.645 -6.709 5.669 1.00 94.88 177 ARG A N 1
ATOM 1282 C CA . ARG A 1 177 ? -10.214 -7.502 6.765 1.00 94.88 177 ARG A CA 1
ATOM 1283 C C . ARG A 1 177 ? -11.585 -6.974 7.173 1.00 94.88 177 ARG A C 1
ATOM 1285 O O . ARG A 1 177 ? -12.528 -7.751 7.224 1.00 94.88 177 ARG A O 1
ATOM 1292 N N . GLN A 1 178 ? -11.701 -5.668 7.405 1.00 96.06 178 GLN A N 1
ATOM 1293 C CA . GLN A 1 178 ? -12.960 -5.049 7.813 1.00 96.06 178 GLN A CA 1
ATOM 1294 C C . GLN A 1 178 ? -14.049 -5.191 6.745 1.00 96.06 178 GLN A C 1
ATOM 1296 O O . GLN A 1 178 ? -15.163 -5.590 7.076 1.00 96.06 178 GLN A O 1
ATOM 1301 N N . LEU A 1 179 ? -13.723 -4.947 5.471 1.00 95.44 179 LEU A N 1
ATOM 1302 C CA . LEU A 1 179 ? -14.663 -5.112 4.361 1.00 95.44 179 LEU A CA 1
ATOM 1303 C C . LEU A 1 179 ? -15.094 -6.576 4.198 1.00 95.44 179 LEU A C 1
ATOM 1305 O O . LEU A 1 179 ? -16.285 -6.857 4.085 1.00 95.44 179 LEU A O 1
ATOM 1309 N N . ARG A 1 180 ? -14.141 -7.513 4.252 1.00 95.12 180 ARG A N 1
ATOM 1310 C CA . ARG A 1 180 ? -14.402 -8.958 4.209 1.00 95.12 180 ARG A CA 1
ATOM 1311 C C . ARG A 1 180 ? -15.356 -9.381 5.317 1.00 95.12 180 ARG A C 1
ATOM 1313 O O . ARG A 1 180 ? -16.374 -10.003 5.028 1.00 95.12 180 ARG A O 1
ATOM 1320 N N . ASP A 1 181 ? -15.056 -9.002 6.556 1.00 95.81 181 ASP A N 1
ATOM 1321 C CA . ASP A 1 181 ? -15.857 -9.360 7.727 1.00 95.81 181 ASP A CA 1
ATOM 1322 C C . ASP A 1 181 ? -17.253 -8.732 7.651 1.00 95.81 181 ASP A C 1
ATOM 1324 O O . ASP A 1 181 ? -18.247 -9.384 7.969 1.00 95.81 181 ASP A O 1
ATOM 1328 N N . ARG A 1 182 ? -17.346 -7.478 7.192 1.00 95.38 182 ARG A N 1
ATOM 1329 C CA . ARG A 1 182 ? -18.620 -6.769 7.055 1.00 95.38 182 ARG A CA 1
ATOM 1330 C C . ARG A 1 182 ? -19.518 -7.404 6.000 1.00 95.38 182 ARG A C 1
ATOM 1332 O O . ARG A 1 182 ? -20.705 -7.570 6.253 1.00 95.38 182 ARG A O 1
ATOM 1339 N N . LEU A 1 183 ? -18.959 -7.771 4.854 1.00 93.50 183 LEU A N 1
ATOM 1340 C CA . LEU A 1 183 ? -19.685 -8.474 3.801 1.00 93.50 183 LEU A CA 1
ATOM 1341 C C . LEU A 1 183 ? -20.089 -9.891 4.244 1.00 93.50 183 LEU A C 1
ATOM 1343 O O . LEU A 1 183 ? -21.222 -10.290 4.006 1.00 93.50 183 LEU A O 1
ATOM 1347 N N . ALA A 1 184 ? -19.226 -10.622 4.958 1.00 93.88 184 ALA A N 1
ATOM 1348 C CA . ALA A 1 184 ? -19.567 -11.944 5.494 1.00 93.88 184 ALA A CA 1
ATOM 1349 C C . ALA A 1 184 ? -20.754 -11.890 6.477 1.00 93.88 184 ALA A C 1
ATOM 1351 O O . ALA A 1 184 ? -21.598 -12.783 6.490 1.00 93.88 184 ALA A O 1
ATOM 1352 N N . GLN A 1 185 ? -20.862 -10.814 7.266 1.00 94.69 185 GLN A N 1
ATOM 1353 C CA . GLN A 1 185 ? -21.987 -10.581 8.181 1.00 94.69 185 GLN A CA 1
ATOM 1354 C C . GLN A 1 185 ? -23.324 -10.329 7.475 1.00 94.69 185 GLN A C 1
ATOM 1356 O O . GLN A 1 185 ? -24.363 -10.453 8.119 1.00 94.69 185 GLN A O 1
ATOM 1361 N N . LEU A 1 186 ? -23.325 -9.976 6.185 1.00 93.44 186 LEU A N 1
ATOM 1362 C CA . LEU A 1 186 ? -24.564 -9.851 5.412 1.00 93.44 186 LEU A CA 1
ATOM 1363 C C . LEU A 1 186 ? -25.202 -11.222 5.134 1.00 93.44 186 LEU A C 1
ATOM 1365 O O . LEU A 1 186 ? -26.390 -11.291 4.834 1.00 93.44 186 LEU A O 1
ATOM 1369 N N . GLY A 1 187 ? -24.436 -12.308 5.286 1.00 91.06 187 GLY A N 1
ATOM 1370 C CA . GLY A 1 187 ? -24.895 -13.669 5.048 1.00 91.06 187 GLY A CA 1
ATOM 1371 C C . GLY A 1 187 ? -24.973 -14.033 3.559 1.00 91.06 187 GLY A C 1
ATOM 1372 O O . GLY A 1 187 ? -24.573 -13.257 2.694 1.00 91.06 187 GLY A O 1
ATOM 1373 N N . PRO A 1 188 ? -25.492 -15.232 3.237 1.00 87.69 188 PRO A N 1
ATOM 1374 C CA . PRO A 1 188 ? -25.525 -15.753 1.866 1.00 87.69 188 PRO A CA 1
ATOM 1375 C C . PRO A 1 188 ? -26.545 -15.046 0.962 1.00 87.69 188 PRO A C 1
ATOM 1377 O O . PRO A 1 188 ? -26.562 -15.272 -0.245 1.00 87.69 188 PRO A O 1
ATOM 1380 N N . LYS A 1 189 ? -27.433 -14.231 1.538 1.00 88.69 189 LYS A N 1
ATOM 1381 C CA . LYS A 1 189 ? -28.433 -13.445 0.817 1.00 88.69 189 LYS A CA 1
ATOM 1382 C C . LYS A 1 189 ? -28.296 -11.997 1.247 1.00 88.69 189 LYS A C 1
ATOM 1384 O O . LYS A 1 189 ? -28.465 -11.685 2.420 1.00 88.69 189 LYS A O 1
ATOM 1389 N N . THR A 1 190 ? -28.012 -11.131 0.289 1.00 91.56 190 THR A N 1
ATOM 1390 C CA . THR A 1 190 ? -27.898 -9.692 0.499 1.00 91.56 190 THR A CA 1
ATOM 1391 C C . THR A 1 190 ? -28.483 -8.950 -0.698 1.00 91.56 190 THR A C 1
ATOM 1393 O O . THR A 1 190 ? -28.857 -9.573 -1.693 1.00 91.56 190 THR A O 1
ATOM 1396 N N . ASP A 1 191 ? -28.572 -7.631 -0.600 1.00 93.69 191 ASP A N 1
ATOM 1397 C CA . ASP A 1 191 ? -28.981 -6.755 -1.688 1.00 93.69 191 ASP A CA 1
ATOM 1398 C C . ASP A 1 191 ? -27.884 -5.726 -2.001 1.00 93.69 191 ASP A C 1
ATOM 1400 O O . ASP A 1 191 ? -26.867 -5.609 -1.309 1.00 93.69 191 ASP A O 1
ATOM 1404 N N . VAL A 1 192 ? -28.087 -4.983 -3.088 1.00 93.94 192 VAL A N 1
ATOM 1405 C CA . VAL A 1 192 ? -27.132 -3.978 -3.566 1.00 93.94 192 VAL A CA 1
ATOM 1406 C C . VAL A 1 192 ? -26.896 -2.890 -2.513 1.00 93.94 192 VAL A C 1
ATOM 1408 O O . VAL A 1 192 ? -25.754 -2.486 -2.293 1.00 93.94 192 VAL A O 1
ATOM 1411 N N . ALA A 1 193 ? -27.944 -2.436 -1.821 1.00 96.38 193 ALA A N 1
ATOM 1412 C CA . ALA A 1 193 ? -27.839 -1.365 -0.835 1.00 96.38 193 ALA A CA 1
ATOM 1413 C C . ALA A 1 193 ? -27.009 -1.794 0.385 1.00 96.38 193 ALA A C 1
ATOM 1415 O O . ALA A 1 193 ? -26.150 -1.042 0.847 1.00 96.38 193 ALA A O 1
ATOM 1416 N N . ALA A 1 194 ? -27.210 -3.015 0.875 1.00 95.19 194 ALA A N 1
ATOM 1417 C CA . ALA A 1 194 ? -26.445 -3.592 1.970 1.00 95.19 194 ALA A CA 1
ATOM 1418 C C . ALA A 1 194 ? -24.968 -3.802 1.594 1.00 95.19 194 ALA A C 1
ATOM 1420 O O . ALA A 1 194 ? -24.086 -3.489 2.400 1.00 95.19 194 ALA A O 1
ATOM 1421 N N . ALA A 1 195 ? -24.687 -4.257 0.367 1.00 92.06 195 ALA A N 1
ATOM 1422 C CA . ALA A 1 195 ? -23.322 -4.396 -0.142 1.00 92.06 195 ALA A CA 1
ATOM 1423 C C . ALA A 1 195 ? -22.596 -3.039 -0.237 1.00 92.06 195 ALA A C 1
ATOM 1425 O O . ALA A 1 195 ? -21.473 -2.908 0.253 1.00 92.06 195 ALA A O 1
ATOM 1426 N N . PHE A 1 196 ? -23.244 -1.996 -0.773 1.00 93.88 196 PHE A N 1
ATOM 1427 C CA . PHE A 1 196 ? -22.684 -0.637 -0.757 1.00 93.88 196 PHE A CA 1
ATOM 1428 C C . PHE A 1 196 ? -22.523 -0.098 0.668 1.00 93.88 196 PHE A C 1
ATOM 1430 O O . PHE A 1 196 ? -21.499 0.502 0.991 1.00 93.88 196 PHE A O 1
ATOM 1437 N N . GLY A 1 197 ? -23.482 -0.369 1.554 1.00 95.38 197 GLY A N 1
ATOM 1438 C CA . GLY A 1 197 ? -23.386 -0.013 2.968 1.00 95.38 197 GLY A CA 1
ATOM 1439 C C . GLY A 1 197 ? -22.185 -0.658 3.670 1.00 95.38 197 GLY A C 1
ATOM 1440 O O . GLY A 1 197 ? -21.609 -0.054 4.572 1.00 95.38 197 GLY A O 1
ATOM 1441 N N . ALA A 1 198 ? -21.760 -1.852 3.245 1.00 93.62 198 ALA A N 1
ATOM 1442 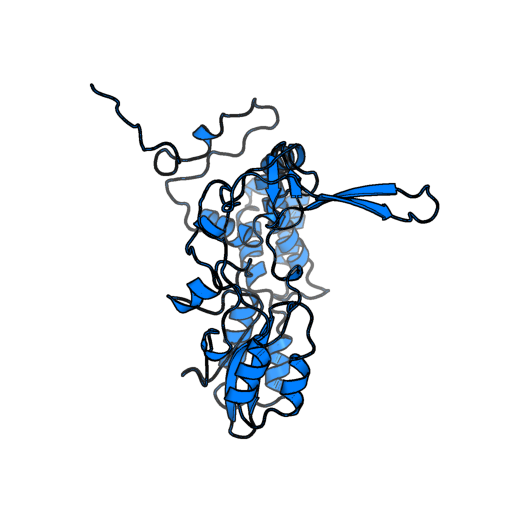C CA . ALA A 1 198 ? -20.533 -2.478 3.732 1.00 93.62 198 ALA A CA 1
ATOM 1443 C C . ALA A 1 198 ? -19.262 -1.741 3.276 1.00 93.62 198 ALA A C 1
ATOM 1445 O O . ALA A 1 198 ? -18.302 -1.662 4.039 1.00 93.62 198 ALA A O 1
ATOM 1446 N N . ALA A 1 199 ? -19.258 -1.174 2.067 1.00 90.31 199 ALA A N 1
ATOM 1447 C CA . ALA A 1 199 ? -18.137 -0.386 1.553 1.00 90.31 199 ALA A CA 1
ATOM 1448 C C . ALA A 1 199 ? -17.995 0.987 2.239 1.00 90.31 199 ALA A C 1
ATOM 1450 O O . ALA A 1 199 ? -16.906 1.558 2.245 1.00 90.31 199 ALA A O 1
ATOM 1451 N N . LEU A 1 200 ? -19.071 1.493 2.848 1.00 93.94 200 LEU A N 1
ATOM 1452 C CA . LEU A 1 200 ? -19.100 2.744 3.619 1.00 93.94 200 LEU A CA 1
ATOM 1453 C C . LEU A 1 200 ? -18.793 2.546 5.115 1.00 93.94 200 LEU A C 1
ATOM 1455 O O . LEU A 1 200 ? -19.047 3.435 5.926 1.00 93.94 200 LEU A O 1
ATOM 1459 N N . ASP A 1 201 ? -18.280 1.378 5.503 1.00 95.00 201 ASP A N 1
ATOM 1460 C CA . ASP A 1 201 ? -17.949 1.068 6.891 1.00 95.00 201 ASP A CA 1
ATOM 1461 C C . ASP A 1 201 ? -16.789 1.938 7.405 1.00 95.00 201 ASP A C 1
ATOM 1463 O O . ASP A 1 201 ? -15.617 1.704 7.109 1.00 95.00 201 ASP A O 1
ATOM 1467 N N . ASP A 1 202 ? -17.133 2.932 8.218 1.00 96.44 202 ASP A N 1
ATOM 1468 C CA . ASP A 1 202 ? -16.217 3.899 8.824 1.00 96.44 202 ASP A CA 1
ATOM 1469 C C . ASP A 1 202 ? -15.785 3.518 10.250 1.00 96.44 202 ASP A C 1
ATOM 1471 O O . ASP A 1 202 ? -15.148 4.324 10.937 1.00 96.44 202 ASP A O 1
ATOM 1475 N N . ARG A 1 203 ? -16.109 2.307 10.733 1.00 97.38 203 ARG A N 1
ATOM 1476 C CA . ARG A 1 203 ? -15.680 1.865 12.067 1.00 97.38 203 ARG A CA 1
ATOM 1477 C C . ARG A 1 203 ? -14.161 1.919 12.142 1.00 97.38 203 ARG A C 1
ATOM 1479 O O . ARG A 1 203 ? -13.450 1.345 11.322 1.00 97.38 203 ARG A O 1
ATOM 1486 N N . ALA A 1 204 ? -13.638 2.571 13.165 1.00 97.19 204 ALA A N 1
ATOM 1487 C CA . ALA A 1 204 ? -12.215 2.829 13.298 1.00 97.19 204 ALA A CA 1
ATOM 1488 C C . ALA A 1 204 ? -11.484 1.673 14.003 1.00 97.19 204 ALA A C 1
ATOM 1490 O O . ALA A 1 204 ? -10.680 1.907 14.903 1.00 97.19 204 ALA A O 1
ATOM 1491 N N . LEU A 1 205 ? -11.750 0.421 13.606 1.00 96.56 205 LEU A N 1
ATOM 1492 C CA . LEU A 1 205 ? -11.280 -0.790 14.303 1.00 96.56 205 LEU A CA 1
ATOM 1493 C C . LEU A 1 205 ? -9.753 -0.836 14.431 1.00 96.56 205 LEU A C 1
ATOM 1495 O O . LEU A 1 205 ? -9.214 -1.088 15.504 1.00 96.56 205 LEU A O 1
ATOM 1499 N N . TYR A 1 206 ? -9.047 -0.508 13.348 1.00 95.69 206 TYR A N 1
ATOM 1500 C CA . TYR A 1 206 ? -7.588 -0.436 13.352 1.00 95.69 206 TYR A CA 1
ATOM 1501 C C . TYR A 1 206 ? -7.047 0.663 14.281 1.00 95.69 206 TYR A C 1
ATOM 1503 O O . TYR A 1 206 ? -6.080 0.459 15.010 1.00 95.69 206 TYR A O 1
ATOM 1511 N N . VAL A 1 207 ? -7.677 1.841 14.284 1.00 97.12 207 VAL A N 1
ATOM 1512 C CA . VAL A 1 207 ? -7.249 2.982 15.112 1.00 97.12 207 VAL A CA 1
ATOM 1513 C C . VAL A 1 207 ? -7.649 2.793 16.580 1.00 97.12 207 VAL A C 1
ATOM 1515 O O . VAL A 1 207 ? -6.959 3.301 17.462 1.00 97.12 207 VAL A O 1
ATOM 1518 N N . ALA A 1 208 ? -8.694 2.015 16.871 1.00 97.50 208 ALA A N 1
ATOM 1519 C CA . ALA A 1 208 ? -9.111 1.677 18.231 1.00 97.50 208 ALA A CA 1
ATOM 1520 C C . ALA A 1 208 ? -7.984 0.985 19.015 1.00 97.50 208 ALA A C 1
ATOM 1522 O O . ALA A 1 208 ? -7.750 1.295 20.184 1.00 97.50 208 ALA A O 1
ATOM 1523 N N . GLU A 1 209 ? -7.219 0.123 18.349 1.00 96.62 209 GLU A N 1
ATOM 1524 C CA . GLU A 1 209 ? -6.047 -0.529 18.929 1.00 96.62 209 GLU A CA 1
ATOM 1525 C C . GLU A 1 209 ? -4.926 0.468 19.265 1.00 96.62 209 GLU A C 1
ATOM 1527 O O . GLU A 1 209 ? -4.308 0.401 20.336 1.00 96.62 209 GLU A O 1
ATOM 1532 N N . TRP A 1 210 ? -4.696 1.462 18.410 1.00 97.56 210 TRP A N 1
ATOM 1533 C CA . TRP A 1 210 ? -3.753 2.546 18.696 1.00 97.56 210 TRP A CA 1
ATOM 1534 C C . TRP A 1 210 ? -4.231 3.456 19.821 1.00 97.56 210 TRP A C 1
ATOM 1536 O O . TRP A 1 210 ? -3.436 3.833 20.679 1.00 97.56 210 TRP A O 1
ATOM 1546 N N . ARG A 1 211 ? -5.535 3.738 19.884 1.00 98.00 211 ARG A N 1
ATOM 1547 C CA . ARG A 1 211 ? -6.154 4.440 21.010 1.00 98.00 211 ARG A CA 1
ATOM 1548 C C . ARG A 1 211 ? -5.943 3.682 22.320 1.00 98.00 211 ARG A C 1
ATOM 1550 O O . ARG A 1 211 ? -5.569 4.300 23.312 1.00 98.00 211 ARG A O 1
ATOM 1557 N N . ARG A 1 212 ? -6.145 2.359 22.337 1.00 97.69 212 ARG A N 1
ATOM 1558 C CA . ARG A 1 212 ? -5.907 1.514 23.521 1.00 97.69 212 ARG A CA 1
ATOM 1559 C C . ARG A 1 212 ? -4.461 1.636 24.008 1.00 97.69 212 ARG A C 1
ATOM 1561 O O . ARG A 1 212 ? -4.237 1.826 25.199 1.00 97.69 212 ARG A O 1
ATOM 1568 N N . ARG A 1 213 ? -3.490 1.589 23.090 1.00 96.94 213 ARG A N 1
ATOM 1569 C CA . ARG A 1 213 ? -2.058 1.765 23.404 1.00 96.94 213 ARG A CA 1
ATOM 1570 C C . ARG A 1 213 ? -1.746 3.172 23.916 1.00 96.94 213 ARG A C 1
ATOM 1572 O O . ARG A 1 213 ? -1.007 3.300 24.885 1.00 96.94 213 ARG A O 1
ATOM 1579 N N . ALA A 1 214 ? -2.345 4.205 23.323 1.00 97.31 214 ALA A N 1
ATOM 1580 C CA . ALA A 1 214 ? -2.199 5.583 23.786 1.00 97.31 214 ALA A CA 1
ATOM 1581 C C . ALA A 1 214 ? -2.719 5.760 25.220 1.00 97.31 214 ALA A C 1
ATOM 1583 O O . ALA A 1 214 ? -2.037 6.343 26.053 1.00 97.31 214 ALA A O 1
ATOM 1584 N N . LEU A 1 215 ? -3.897 5.208 25.525 1.00 98.12 215 LEU A N 1
ATOM 1585 C CA . LEU A 1 215 ? -4.473 5.251 26.871 1.00 98.12 215 LEU A CA 1
ATOM 1586 C C . LEU A 1 215 ? -3.626 4.483 27.888 1.00 98.12 215 LEU A C 1
ATOM 1588 O O . LEU A 1 215 ? -3.435 4.975 28.993 1.00 98.12 215 LEU A O 1
ATOM 1592 N N . ALA A 1 216 ? -3.079 3.325 27.509 1.00 96.38 216 ALA A N 1
ATOM 1593 C CA . ALA A 1 216 ? -2.172 2.565 28.369 1.00 96.38 216 ALA A CA 1
ATOM 1594 C C . ALA A 1 216 ? -0.853 3.310 28.646 1.00 96.38 216 ALA A C 1
ATOM 1596 O O . ALA A 1 216 ? -0.310 3.197 29.737 1.00 96.38 216 ALA A O 1
ATOM 1597 N N . ALA A 1 217 ? -0.344 4.080 27.678 1.00 95.38 217 ALA A N 1
ATOM 1598 C CA . ALA A 1 217 ? 0.845 4.917 27.852 1.00 95.38 217 ALA A CA 1
ATOM 1599 C C . ALA A 1 217 ? 0.576 6.208 28.652 1.00 95.38 217 ALA A C 1
ATOM 1601 O O . ALA A 1 217 ? 1.515 6.843 29.125 1.00 95.38 217 ALA A O 1
ATOM 1602 N N . LEU A 1 218 ? -0.691 6.609 28.788 1.00 97.12 218 LEU A N 1
ATOM 1603 C CA . LEU A 1 218 ? -1.150 7.765 29.562 1.00 97.12 218 LEU A CA 1
ATOM 1604 C C . LEU A 1 218 ? -1.710 7.316 30.921 1.00 97.12 218 LEU A C 1
ATOM 1606 O O . LEU A 1 218 ? -2.799 7.730 31.335 1.00 97.12 218 LEU A O 1
ATOM 1610 N N . ASP A 1 219 ? -0.975 6.442 31.605 1.00 97.06 219 ASP A N 1
ATOM 1611 C CA . ASP A 1 219 ? -1.295 6.042 32.972 1.00 97.06 219 ASP A CA 1
ATOM 1612 C C . ASP A 1 219 ? -1.219 7.231 33.953 1.00 97.06 219 ASP A C 1
ATOM 1614 O O . ASP A 1 219 ? -0.889 8.365 33.588 1.00 97.06 219 ASP A O 1
ATOM 1618 N N . ASP A 1 220 ? -1.585 6.994 35.213 1.00 97.56 220 ASP A N 1
ATOM 1619 C CA . ASP A 1 220 ? -1.661 8.064 36.211 1.00 97.56 220 ASP A CA 1
ATOM 1620 C C . ASP A 1 220 ? -0.306 8.724 36.484 1.00 97.56 220 ASP A C 1
ATOM 1622 O O . ASP A 1 220 ? -0.246 9.938 36.688 1.00 97.56 220 ASP A O 1
ATOM 1626 N N . ALA A 1 221 ? 0.787 7.964 36.394 1.00 97.81 221 ALA A N 1
ATOM 1627 C CA . ALA A 1 221 ? 2.131 8.509 36.517 1.00 97.81 221 ALA A CA 1
ATOM 1628 C C . ALA A 1 221 ? 2.488 9.394 35.312 1.00 97.81 221 ALA A C 1
ATOM 1630 O O . ALA A 1 221 ? 3.034 10.484 35.482 1.00 97.81 221 ALA A O 1
ATOM 1631 N N . ALA A 1 222 ? 2.137 8.973 34.095 1.00 96.56 222 ALA A N 1
ATOM 1632 C CA . ALA A 1 222 ? 2.424 9.708 32.869 1.00 96.56 222 ALA A CA 1
ATOM 1633 C C . ALA A 1 222 ? 1.691 11.057 32.787 1.00 96.56 222 ALA A C 1
ATOM 1635 O O . ALA A 1 222 ? 2.203 11.984 32.144 1.00 96.56 222 ALA A O 1
ATOM 1636 N N . VAL A 1 223 ? 0.515 11.183 33.415 1.00 97.75 223 VAL A N 1
ATOM 1637 C CA . VAL A 1 223 ? -0.274 12.431 33.433 1.00 97.75 223 VAL A CA 1
ATOM 1638 C C . VAL A 1 223 ? -0.026 13.314 34.660 1.00 97.75 223 VAL A C 1
ATOM 1640 O O . VAL A 1 223 ? -0.364 14.499 34.615 1.00 97.75 223 VAL A O 1
ATOM 1643 N N . ALA A 1 224 ? 0.554 12.785 35.741 1.00 97.81 224 ALA A N 1
ATOM 1644 C CA . ALA A 1 224 ? 0.816 13.546 36.960 1.00 97.81 224 ALA A CA 1
ATOM 1645 C C . ALA A 1 224 ? 1.699 14.775 36.669 1.00 97.81 224 ALA A C 1
ATOM 1647 O O . ALA A 1 224 ? 2.753 14.666 36.049 1.00 97.81 224 ALA A O 1
ATOM 1648 N N . GLY A 1 225 ? 1.247 15.968 37.073 1.00 97.25 225 GLY A N 1
ATOM 1649 C CA . GLY A 1 225 ? 1.954 17.230 36.803 1.00 97.25 225 GLY A CA 1
ATOM 1650 C C . GLY A 1 225 ? 1.968 17.672 35.330 1.00 97.25 225 GLY A C 1
ATOM 1651 O O . GLY A 1 225 ? 2.599 18.673 34.999 1.00 97.25 225 GLY A O 1
ATOM 1652 N N . HIS A 1 226 ? 1.259 16.970 34.439 1.00 98.19 226 HIS A N 1
ATOM 1653 C CA . HIS A 1 226 ? 1.240 17.235 33.000 1.00 98.19 226 HIS A CA 1
ATOM 1654 C C . HIS A 1 226 ? -0.191 17.507 32.494 1.00 98.19 226 HIS A C 1
ATOM 1656 O O . HIS A 1 226 ? -0.814 16.625 31.893 1.00 98.19 226 HIS A O 1
ATOM 1662 N N . PRO A 1 227 ? -0.726 18.736 32.662 1.00 97.94 227 PRO A N 1
ATOM 1663 C CA . PRO A 1 227 ? -2.125 19.055 32.345 1.00 97.94 227 PRO A CA 1
ATOM 1664 C C . PRO A 1 227 ? -2.501 18.795 30.879 1.00 97.94 227 PRO A C 1
ATOM 1666 O O . PRO A 1 227 ? -3.605 18.342 30.596 1.00 97.94 227 PRO A O 1
ATOM 1669 N N . GLN A 1 228 ? -1.573 18.992 29.937 1.00 97.94 228 GLN A N 1
ATOM 1670 C CA . GLN A 1 228 ? -1.810 18.683 28.522 1.00 97.94 228 GLN A CA 1
ATOM 1671 C C . GLN A 1 228 ? -1.966 17.177 28.258 1.00 97.94 228 GLN A C 1
ATOM 1673 O O . GLN A 1 228 ? -2.782 16.783 27.429 1.00 97.94 228 GLN A O 1
ATOM 1678 N N . ARG A 1 229 ? -1.220 16.318 28.969 1.00 97.88 229 ARG A N 1
ATOM 1679 C CA . ARG A 1 229 ? -1.363 14.855 28.856 1.00 97.88 229 ARG A CA 1
ATOM 1680 C C . ARG A 1 229 ? -2.668 14.384 29.483 1.00 97.88 229 ARG A C 1
ATOM 1682 O O . ARG A 1 229 ? -3.327 13.510 28.926 1.00 97.88 229 ARG A O 1
ATOM 1689 N N . LEU A 1 230 ? -3.055 14.997 30.602 1.00 98.38 230 LEU A N 1
ATOM 1690 C CA . LEU A 1 230 ? -4.345 14.747 31.235 1.00 98.38 230 LEU A CA 1
ATOM 1691 C C . LEU A 1 230 ? -5.506 15.105 30.294 1.00 98.38 230 LEU A C 1
ATOM 1693 O O . LEU A 1 230 ? -6.411 14.292 30.113 1.00 98.38 230 LEU A O 1
ATOM 1697 N N . GLU A 1 231 ? -5.449 16.267 29.639 1.00 98.25 231 GLU A N 1
ATOM 1698 C CA . GLU A 1 231 ? -6.471 16.683 28.672 1.00 98.25 231 GLU A CA 1
ATOM 1699 C C . GLU A 1 231 ? -6.491 15.787 27.426 1.00 98.25 231 GLU A C 1
ATOM 1701 O O . GLU A 1 231 ? -7.556 15.358 26.982 1.00 98.25 231 GLU A O 1
ATOM 1706 N N . PHE A 1 232 ? -5.322 15.415 26.899 1.00 98.12 232 PHE A N 1
ATOM 1707 C CA . PHE A 1 232 ? -5.224 14.471 25.785 1.00 98.12 232 PHE A CA 1
ATOM 1708 C C . PHE A 1 232 ? -5.864 13.117 26.135 1.00 98.12 232 PHE A C 1
ATOM 1710 O O . PHE A 1 232 ? -6.635 12.572 25.342 1.00 98.12 232 PHE A O 1
ATOM 1717 N N . ARG A 1 233 ? -5.607 12.595 27.344 1.00 98.62 233 ARG A N 1
ATOM 1718 C CA . ARG A 1 233 ? -6.247 11.377 27.866 1.00 98.62 233 ARG A CA 1
ATOM 1719 C C . ARG A 1 233 ? -7.764 11.537 27.960 1.00 98.62 233 ARG A C 1
ATOM 1721 O O . ARG A 1 233 ? -8.488 10.672 27.466 1.00 98.62 233 ARG A O 1
ATOM 1728 N N . ARG A 1 234 ? -8.247 12.648 28.530 1.00 98.50 234 ARG A N 1
ATOM 1729 C CA . ARG A 1 234 ? -9.683 12.946 28.649 1.00 98.50 234 ARG A CA 1
ATOM 1730 C C . ARG A 1 234 ? -10.357 12.974 27.279 1.00 98.50 234 ARG A C 1
ATOM 1732 O O . ARG A 1 234 ? -11.400 12.345 27.109 1.00 98.50 234 ARG A O 1
ATOM 1739 N N . LEU A 1 235 ? -9.769 13.647 26.290 1.00 98.31 235 LEU A N 1
ATOM 1740 C CA . LEU A 1 235 ? -10.307 13.708 24.928 1.00 98.31 235 LEU A CA 1
ATOM 1741 C C . LEU A 1 235 ? -10.299 12.333 24.255 1.00 98.31 235 LEU A C 1
ATOM 1743 O O . LEU A 1 235 ? -11.327 11.930 23.711 1.00 98.31 235 LEU A O 1
ATOM 1747 N N . LEU A 1 236 ? -9.208 11.564 24.349 1.00 97.75 236 LEU A N 1
ATOM 1748 C CA . LEU A 1 236 ? -9.187 10.181 23.859 1.00 97.75 236 LEU A CA 1
ATOM 1749 C C . LEU A 1 236 ? -10.316 9.337 24.469 1.00 97.75 236 LEU A C 1
ATOM 1751 O O . LEU A 1 236 ? -10.927 8.535 23.763 1.00 97.75 236 LEU A O 1
ATOM 1755 N N . GLN A 1 237 ? -10.604 9.503 25.761 1.00 97.31 237 GLN A N 1
ATOM 1756 C CA . GLN A 1 237 ? -11.658 8.763 26.459 1.00 97.31 237 GLN A CA 1
ATOM 1757 C C . GLN A 1 237 ? -13.063 9.204 26.044 1.00 97.31 237 GLN A C 1
ATOM 1759 O O . GLN A 1 237 ? -13.886 8.352 25.726 1.00 97.31 237 GLN A O 1
ATOM 1764 N N . THR A 1 238 ? -13.317 10.512 26.027 1.00 97.62 238 THR A N 1
ATOM 1765 C CA . THR A 1 238 ? -14.675 11.086 26.000 1.00 97.62 238 THR A CA 1
ATOM 1766 C C . THR A 1 238 ? -15.169 11.508 24.621 1.00 97.62 238 THR A C 1
ATOM 1768 O O . THR A 1 238 ? -16.371 11.643 24.434 1.00 97.62 238 THR A O 1
ATOM 1771 N N . SER A 1 239 ? -14.274 11.698 23.649 1.00 97.06 239 SER A N 1
ATOM 1772 C CA . SER A 1 239 ? -14.627 12.166 22.296 1.00 97.06 239 SER A CA 1
ATOM 1773 C C . SER A 1 239 ? -14.440 11.101 21.211 1.00 97.06 239 SER A C 1
ATOM 1775 O O . SER A 1 239 ? -14.313 11.423 20.033 1.00 97.06 239 SER A O 1
ATOM 1777 N N . TRP A 1 240 ? -14.357 9.829 21.606 1.00 96.81 240 TRP A N 1
ATOM 1778 C CA . TRP A 1 240 ? -14.251 8.699 20.687 1.00 96.81 240 TRP A CA 1
ATOM 1779 C C . TRP A 1 240 ? -15.607 8.008 20.549 1.00 96.81 240 TRP A C 1
ATOM 1781 O O . TRP A 1 240 ? -16.127 7.455 21.515 1.00 96.81 240 TRP A O 1
ATOM 1791 N N . ASP A 1 241 ? -16.130 7.983 19.331 1.00 96.38 241 ASP A N 1
ATOM 1792 C CA . ASP A 1 241 ? -17.405 7.356 18.963 1.00 96.38 241 ASP A CA 1
ATOM 1793 C C . ASP A 1 241 ? -17.244 5.984 18.277 1.00 96.38 241 ASP A C 1
ATOM 1795 O O . ASP A 1 241 ? -18.225 5.362 17.872 1.00 96.38 241 ASP A O 1
ATOM 1799 N N . GLY A 1 242 ? -16.009 5.491 18.130 1.00 97.12 242 GLY A N 1
ATOM 1800 C CA . GLY A 1 242 ? -15.733 4.231 17.432 1.00 97.12 242 GLY A CA 1
ATOM 1801 C C . GLY A 1 242 ? -15.605 4.343 15.918 1.00 97.12 242 GLY A C 1
ATOM 1802 O O . GLY A 1 242 ? -15.387 3.312 15.278 1.00 97.12 242 GLY A O 1
ATOM 1803 N N . ARG A 1 243 ? -15.709 5.541 15.334 1.00 97.50 243 ARG A N 1
ATOM 1804 C CA . ARG A 1 243 ? -15.739 5.753 13.882 1.00 97.50 243 ARG A CA 1
ATOM 1805 C C . ARG A 1 243 ? -14.719 6.795 13.430 1.00 97.50 243 ARG A C 1
ATOM 1807 O O . ARG A 1 243 ? -14.273 7.644 14.199 1.00 97.50 243 ARG A O 1
ATOM 1814 N N . ALA A 1 244 ? -14.346 6.730 12.156 1.00 96.88 244 ALA A N 1
ATOM 1815 C CA . ALA A 1 244 ? -13.579 7.765 11.471 1.00 96.88 244 ALA A CA 1
ATOM 1816 C C . ALA A 1 244 ? -14.501 8.940 11.088 1.00 96.88 244 ALA A C 1
ATOM 1818 O O . ALA A 1 244 ? -14.632 9.285 9.916 1.00 96.88 244 ALA A O 1
ATOM 1819 N N . SER A 1 245 ? -15.173 9.525 12.083 1.00 95.44 245 SER A N 1
ATOM 1820 C CA . SER A 1 245 ? -16.178 10.572 11.897 1.00 95.44 245 SER A CA 1
ATOM 1821 C C . SER A 1 245 ? -15.608 11.971 12.157 1.00 95.44 245 SER A C 1
ATOM 1823 O O . SER A 1 245 ? -14.609 12.145 12.860 1.00 95.44 245 SER A O 1
ATOM 1825 N N . VAL A 1 246 ? -16.280 12.997 11.627 1.00 94.69 246 VAL A N 1
ATOM 1826 C CA . VAL A 1 246 ? -15.898 14.408 11.825 1.00 94.69 246 VAL A CA 1
ATOM 1827 C C . VAL A 1 246 ? -16.030 14.879 13.280 1.00 94.69 246 VAL A C 1
ATOM 1829 O O . VAL A 1 246 ? -15.353 15.825 13.672 1.00 94.69 246 VAL A O 1
ATOM 1832 N N . GLY A 1 247 ? -16.869 14.220 14.088 1.00 94.12 247 GLY A N 1
ATOM 1833 C CA . GLY A 1 247 ? -17.051 14.536 15.510 1.00 94.12 247 GLY A CA 1
ATOM 1834 C C . GLY A 1 247 ? -16.046 13.839 16.432 1.00 94.12 247 GLY A C 1
ATOM 1835 O O . GLY A 1 247 ? -15.935 14.190 17.607 1.00 94.12 247 GLY A O 1
ATOM 1836 N N . SER A 1 248 ? -15.297 12.862 15.915 1.00 97.19 248 SER A N 1
ATOM 1837 C CA . SER A 1 248 ? -14.425 12.001 16.712 1.00 97.19 248 SER A CA 1
ATOM 1838 C C . SER A 1 248 ? -13.046 12.633 16.917 1.00 97.19 248 SER A C 1
ATOM 1840 O O . SER A 1 248 ? -12.057 12.270 16.272 1.00 97.19 248 SER A O 1
ATOM 1842 N N . VAL A 1 249 ? -12.936 13.590 17.846 1.00 97.38 249 VAL A N 1
ATOM 1843 C CA . VAL A 1 249 ? -11.626 14.165 18.220 1.00 97.38 249 VAL A CA 1
ATOM 1844 C C . VAL A 1 249 ? -10.686 13.058 18.714 1.00 97.38 249 VAL A C 1
ATOM 1846 O O . VAL A 1 249 ? -9.507 13.034 18.353 1.00 97.38 249 VAL A O 1
ATOM 1849 N N . GLY A 1 250 ? -11.215 12.069 19.441 1.00 97.94 250 GLY A N 1
ATOM 1850 C CA . GLY A 1 250 ? -10.464 10.900 19.886 1.00 97.94 250 GLY A CA 1
ATOM 1851 C C . GLY A 1 250 ? -9.845 10.116 18.725 1.00 97.94 250 GLY A C 1
ATOM 1852 O O . GLY A 1 250 ? -8.730 9.610 18.868 1.00 97.94 250 GLY A O 1
ATOM 1853 N N . TYR A 1 251 ? -10.508 10.053 17.562 1.00 98.00 251 TYR A N 1
ATOM 1854 C CA . TYR A 1 251 ? -9.953 9.417 16.366 1.00 98.00 251 TYR A CA 1
ATOM 1855 C C . TYR A 1 251 ? -8.726 10.146 15.842 1.00 98.00 251 TYR A C 1
ATOM 1857 O O . TYR A 1 251 ? -7.678 9.528 15.617 1.00 98.00 251 TYR A O 1
ATOM 1865 N N . ARG A 1 252 ? -8.823 11.471 15.716 1.00 97.50 252 ARG A N 1
ATOM 1866 C CA . ARG A 1 252 ? -7.692 12.299 15.294 1.00 97.50 252 ARG A CA 1
ATOM 1867 C C . ARG A 1 252 ? -6.518 12.165 16.261 1.00 97.50 252 ARG A C 1
ATOM 1869 O O . ARG A 1 252 ? -5.390 11.993 15.802 1.00 97.50 252 ARG A O 1
ATOM 1876 N N . LEU A 1 253 ? -6.769 12.203 17.570 1.00 98.19 253 LEU A N 1
ATOM 1877 C CA . LEU A 1 253 ? -5.721 12.082 18.587 1.00 98.19 253 LEU A CA 1
ATOM 1878 C C . LEU A 1 253 ? -5.058 10.698 18.583 1.00 98.19 253 LEU A C 1
ATOM 1880 O O . LEU A 1 253 ? -3.838 10.613 18.687 1.00 98.19 253 LEU A O 1
ATOM 1884 N N . ALA A 1 254 ? -5.818 9.617 18.398 1.00 98.12 254 ALA A N 1
ATOM 1885 C CA . ALA A 1 254 ? -5.260 8.267 18.298 1.00 98.12 254 ALA A CA 1
ATOM 1886 C C . ALA A 1 254 ? -4.388 8.088 17.041 1.00 98.12 254 ALA A C 1
ATOM 1888 O O . ALA A 1 254 ? -3.302 7.506 17.110 1.00 98.12 254 ALA A O 1
ATOM 1889 N N . GLN A 1 255 ? -4.816 8.642 15.901 1.00 97.25 255 GLN A N 1
ATOM 1890 C CA . GLN A 1 255 ? -3.990 8.701 14.690 1.00 97.25 255 GLN A CA 1
ATOM 1891 C C . GLN A 1 255 ? -2.730 9.541 14.908 1.00 97.25 255 GLN A C 1
ATOM 1893 O O . GLN A 1 255 ? -1.650 9.140 14.478 1.00 97.25 255 GLN A O 1
ATOM 1898 N N . GLN A 1 256 ? -2.847 10.677 15.599 1.00 97.25 256 GLN A N 1
ATOM 1899 C CA . GLN A 1 256 ? -1.700 11.523 15.907 1.00 97.25 256 GLN A CA 1
ATOM 1900 C C . GLN A 1 256 ? -0.708 10.814 16.829 1.00 97.25 256 GLN A C 1
ATOM 1902 O O . GLN A 1 256 ? 0.483 10.861 16.560 1.00 97.25 256 GLN A O 1
ATOM 1907 N N . PHE A 1 257 ? -1.177 10.100 17.856 1.00 97.31 257 PHE A N 1
ATOM 1908 C CA . PHE A 1 257 ? -0.320 9.280 18.713 1.00 97.31 257 PHE A CA 1
ATOM 1909 C C . PHE A 1 257 ? 0.488 8.266 17.893 1.00 97.31 257 PHE A C 1
ATOM 1911 O O . PHE A 1 257 ? 1.704 8.167 18.052 1.00 97.31 257 PHE A O 1
ATOM 1918 N N . ARG A 1 258 ? -0.170 7.561 16.963 1.00 96.25 258 ARG A N 1
ATOM 1919 C CA . ARG A 1 258 ? 0.492 6.619 16.054 1.00 96.25 258 ARG A CA 1
ATOM 1920 C C . ARG A 1 258 ? 1.572 7.316 15.218 1.00 96.25 258 ARG A C 1
ATOM 1922 O O . ARG A 1 258 ? 2.701 6.841 15.178 1.00 96.25 258 ARG A O 1
ATOM 1929 N N . TRP A 1 259 ? 1.267 8.445 14.584 1.00 96.00 259 TRP A N 1
ATOM 1930 C CA . TRP A 1 259 ? 2.251 9.169 13.768 1.00 96.00 259 TRP A CA 1
ATOM 1931 C C . TRP A 1 259 ? 3.389 9.783 14.587 1.00 96.00 259 TRP A C 1
ATOM 1933 O O . TRP A 1 259 ? 4.541 9.694 14.182 1.00 96.00 259 TRP A O 1
ATOM 1943 N N . SER A 1 260 ? 3.111 10.301 15.781 1.00 95.62 260 SER A N 1
ATOM 1944 C CA . SER A 1 260 ? 4.154 10.773 16.695 1.00 95.62 260 SER A CA 1
ATOM 1945 C C . SER A 1 260 ? 5.088 9.643 17.132 1.00 95.62 260 SER A C 1
ATOM 1947 O O . SER A 1 260 ? 6.284 9.873 17.295 1.00 95.62 260 SER A O 1
ATOM 1949 N N . LEU A 1 261 ? 4.582 8.412 17.269 1.00 94.44 261 LEU A N 1
ATOM 1950 C CA . LEU A 1 261 ? 5.428 7.246 17.512 1.00 94.44 261 LEU A CA 1
ATOM 1951 C C . LEU A 1 261 ? 6.315 6.920 16.303 1.00 94.44 261 LEU A C 1
ATOM 1953 O O . LEU A 1 261 ? 7.491 6.625 16.490 1.00 94.44 261 LEU A O 1
ATOM 1957 N N . HIS A 1 262 ? 5.787 7.000 15.079 1.00 94.62 262 HIS A N 1
ATOM 1958 C CA . HIS A 1 262 ? 6.607 6.870 13.869 1.00 94.62 262 HIS A CA 1
ATOM 1959 C C . HIS A 1 262 ? 7.745 7.892 13.861 1.00 94.62 262 HIS A C 1
ATOM 1961 O O . HIS A 1 262 ? 8.900 7.519 13.666 1.00 94.62 262 HIS A O 1
ATOM 1967 N N . ASP A 1 263 ? 7.438 9.161 14.122 1.00 93.75 263 ASP A N 1
ATOM 1968 C CA . ASP A 1 263 ? 8.441 10.222 14.110 1.00 93.75 263 ASP A CA 1
ATOM 1969 C C . ASP A 1 263 ? 9.493 9.998 15.197 1.00 93.75 263 ASP A C 1
ATOM 1971 O O . ASP A 1 263 ? 10.685 10.093 14.923 1.00 93.75 263 ASP A O 1
ATOM 1975 N N . LEU A 1 264 ? 9.084 9.598 16.403 1.00 94.38 264 LEU A N 1
ATOM 1976 C CA . LEU A 1 264 ? 10.016 9.283 17.485 1.00 94.38 264 LEU A CA 1
ATOM 1977 C C . LEU A 1 264 ? 10.942 8.106 17.139 1.00 94.38 264 LEU A C 1
ATOM 1979 O O . LEU A 1 264 ? 12.140 8.163 17.414 1.00 94.38 264 LEU A O 1
ATOM 1983 N N . LEU A 1 265 ? 10.398 7.040 16.548 1.00 94.00 265 LEU A N 1
ATOM 1984 C CA . LEU A 1 265 ? 11.157 5.831 16.218 1.00 94.00 265 LEU A CA 1
ATOM 1985 C C . LEU A 1 265 ? 12.102 6.043 15.034 1.00 94.00 265 LEU A C 1
ATOM 1987 O O . LEU A 1 265 ? 13.212 5.513 15.025 1.00 94.00 265 LEU A O 1
ATOM 1991 N N . PHE A 1 266 ? 11.662 6.803 14.032 1.00 95.38 266 PHE A N 1
ATOM 1992 C CA . PHE A 1 266 ? 12.327 6.858 12.737 1.00 95.38 266 PHE A CA 1
ATOM 1993 C C . PHE A 1 266 ? 12.937 8.219 12.402 1.00 95.38 266 PHE A C 1
ATOM 1995 O O . PHE A 1 266 ? 13.573 8.317 11.361 1.00 95.38 266 PHE A O 1
ATOM 2002 N N . ALA A 1 267 ? 12.833 9.253 13.247 1.00 94.19 267 ALA A N 1
ATOM 2003 C CA . ALA A 1 267 ? 13.453 10.558 12.977 1.00 94.19 267 ALA A CA 1
ATOM 2004 C C . ALA A 1 267 ? 14.957 10.449 12.692 1.00 94.19 267 ALA A C 1
ATOM 2006 O O . ALA A 1 267 ? 15.426 11.009 11.705 1.00 94.19 267 ALA A O 1
ATOM 2007 N N . GLY A 1 268 ? 15.697 9.691 13.509 1.00 94.06 268 GLY A N 1
ATOM 2008 C CA . GLY A 1 268 ? 17.134 9.482 13.305 1.00 94.06 268 GLY A CA 1
ATOM 2009 C C . GLY A 1 268 ? 17.435 8.741 12.002 1.00 94.06 268 GLY A C 1
ATOM 2010 O O . GLY A 1 268 ? 18.265 9.187 11.220 1.00 94.06 268 GLY A O 1
ATOM 2011 N N . VAL A 1 269 ? 16.703 7.657 11.722 1.00 94.00 269 VAL A N 1
ATOM 2012 C CA . VAL A 1 269 ? 16.853 6.892 10.472 1.00 94.00 269 VAL A CA 1
ATOM 2013 C C . VAL A 1 269 ? 16.529 7.762 9.257 1.00 94.00 269 VAL A C 1
ATOM 2015 O O . VAL A 1 269 ? 17.286 7.785 8.296 1.00 94.00 269 VAL A O 1
ATOM 2018 N N . ASN A 1 270 ? 15.446 8.535 9.318 1.00 94.44 270 ASN A N 1
ATOM 2019 C CA . ASN A 1 270 ? 15.058 9.465 8.264 1.00 94.44 270 ASN A CA 1
ATOM 2020 C C . ASN A 1 270 ? 16.106 10.568 8.060 1.00 94.44 270 ASN A C 1
ATOM 2022 O O . ASN A 1 270 ? 16.321 10.980 6.926 1.00 94.44 270 ASN A O 1
ATOM 2026 N N . ALA A 1 271 ? 16.748 11.057 9.125 1.00 94.81 271 ALA A N 1
ATOM 2027 C CA . ALA A 1 271 ? 17.824 12.037 9.013 1.00 94.81 271 ALA A CA 1
ATOM 2028 C C . ALA A 1 271 ? 19.038 11.453 8.276 1.00 94.81 271 ALA A C 1
ATOM 2030 O O . ALA A 1 271 ? 19.530 12.085 7.347 1.00 94.81 271 ALA A O 1
ATOM 2031 N N . GLU A 1 272 ? 19.453 10.230 8.621 1.00 93.25 272 GLU A N 1
ATOM 2032 C CA . GLU A 1 272 ? 20.548 9.525 7.938 1.00 93.25 272 GLU A CA 1
ATOM 2033 C C . GLU A 1 272 ? 20.202 9.224 6.472 1.00 93.25 272 GLU A C 1
ATOM 2035 O O . GLU A 1 272 ? 20.982 9.528 5.574 1.00 93.25 272 GLU A O 1
ATOM 2040 N N . MET A 1 273 ? 19.003 8.703 6.190 1.00 91.44 273 MET A N 1
ATOM 2041 C CA . MET A 1 273 ? 18.554 8.417 4.820 1.00 91.44 273 MET A CA 1
ATOM 2042 C C . MET A 1 273 ? 18.534 9.673 3.939 1.00 91.44 273 MET A C 1
ATOM 2044 O O . MET A 1 273 ? 18.935 9.610 2.778 1.00 91.44 273 MET A O 1
ATOM 2048 N N . LYS A 1 274 ? 18.138 10.826 4.492 1.00 92.81 274 LYS A N 1
ATOM 2049 C CA . LYS A 1 274 ? 18.140 12.111 3.775 1.00 92.81 274 LYS A CA 1
ATOM 2050 C C . LYS A 1 274 ? 19.529 12.591 3.360 1.00 92.81 274 LYS A C 1
ATOM 2052 O O . LYS A 1 274 ? 19.616 13.406 2.447 1.00 92.81 274 LYS A O 1
ATOM 2057 N N . THR A 1 275 ? 20.596 12.099 3.997 1.00 90.94 275 THR A N 1
ATOM 2058 C CA . THR A 1 275 ? 21.971 12.377 3.549 1.00 90.94 275 THR A CA 1
ATOM 2059 C C . THR A 1 275 ? 22.307 11.663 2.237 1.00 90.94 275 THR A C 1
ATOM 2061 O O . THR A 1 275 ? 23.183 12.120 1.509 1.00 90.94 275 THR A O 1
ATOM 2064 N N . LEU A 1 276 ? 21.595 10.573 1.920 1.00 86.88 276 LEU A N 1
ATOM 2065 C CA . LEU A 1 276 ? 21.764 9.792 0.692 1.00 86.88 276 LEU A CA 1
ATOM 2066 C C . LEU A 1 276 ? 20.845 10.284 -0.433 1.00 86.88 276 LEU A C 1
ATOM 2068 O O . LEU A 1 276 ? 21.285 10.401 -1.573 1.00 86.88 276 LEU A O 1
ATOM 2072 N N . ASP A 1 277 ? 19.577 10.560 -0.114 1.00 87.12 277 ASP A N 1
ATOM 2073 C CA . ASP A 1 277 ? 18.590 11.139 -1.033 1.00 87.12 277 ASP A CA 1
ATOM 2074 C C . ASP A 1 277 ? 17.543 11.945 -0.231 1.00 87.12 277 ASP A C 1
ATOM 2076 O O . ASP A 1 277 ? 16.932 11.395 0.690 1.00 87.12 277 ASP A O 1
ATOM 2080 N N . PRO A 1 278 ? 17.262 13.221 -0.569 1.00 90.31 278 PRO A N 1
ATOM 2081 C CA . PRO A 1 278 ? 16.304 14.060 0.162 1.00 90.31 278 PRO A CA 1
ATOM 2082 C C . PRO A 1 278 ? 14.880 13.490 0.297 1.00 90.31 278 PRO A C 1
ATOM 2084 O O . PRO A 1 278 ? 14.137 13.893 1.197 1.00 90.31 278 PRO A O 1
ATOM 2087 N N . LYS A 1 279 ? 14.474 12.580 -0.596 1.00 90.38 279 LYS A N 1
ATOM 2088 C CA . LYS A 1 279 ? 13.161 11.915 -0.602 1.00 90.38 279 LYS A CA 1
ATOM 2089 C C . LYS A 1 279 ? 13.167 10.579 0.145 1.00 90.38 279 LYS A C 1
ATOM 2091 O O . LYS A 1 279 ? 12.095 10.015 0.377 1.00 90.38 279 LYS A O 1
ATOM 2096 N N . ALA A 1 280 ? 14.332 10.065 0.535 1.00 90.81 280 ALA A N 1
ATOM 2097 C CA . ALA A 1 280 ? 14.445 8.794 1.234 1.00 90.81 280 ALA A CA 1
ATOM 2098 C C . ALA A 1 280 ? 13.907 8.900 2.669 1.00 90.81 280 ALA A C 1
ATOM 2100 O O . ALA A 1 280 ? 14.353 9.710 3.482 1.00 90.81 280 ALA A O 1
ATOM 2101 N N . THR A 1 281 ? 12.917 8.062 2.983 1.00 93.56 281 THR A N 1
ATOM 2102 C CA . THR A 1 281 ? 12.286 7.983 4.305 1.00 93.56 281 THR A CA 1
ATOM 2103 C C . THR A 1 281 ? 11.864 6.550 4.612 1.00 93.56 281 THR A C 1
ATOM 2105 O O . THR A 1 281 ? 11.615 5.754 3.706 1.00 93.56 281 THR A O 1
ATOM 2108 N N . MET A 1 282 ? 11.692 6.234 5.893 1.00 92.56 282 MET A N 1
ATOM 2109 C CA . MET A 1 282 ? 11.128 4.959 6.337 1.00 92.56 282 MET A CA 1
ATOM 2110 C C . MET A 1 282 ? 9.719 4.714 5.796 1.00 92.56 282 MET A C 1
ATOM 2112 O O . MET A 1 282 ? 9.374 3.574 5.493 1.00 92.56 282 MET A O 1
ATOM 2116 N N . LEU A 1 283 ? 8.928 5.773 5.606 1.00 90.38 283 LEU A N 1
ATOM 2117 C CA . LEU A 1 283 ? 7.597 5.657 5.016 1.00 90.38 283 LEU A CA 1
ATOM 2118 C C . LEU A 1 283 ? 7.656 5.266 3.532 1.00 90.38 283 LEU A C 1
ATOM 2120 O O . LEU A 1 283 ? 6.815 4.496 3.077 1.00 90.38 283 LEU A O 1
ATOM 2124 N N . ALA A 1 284 ? 8.661 5.754 2.798 1.00 88.62 284 ALA A N 1
ATOM 2125 C CA . ALA A 1 284 ? 8.916 5.331 1.422 1.00 88.62 284 ALA A CA 1
ATOM 2126 C C . ALA A 1 284 ? 9.430 3.883 1.346 1.00 88.62 284 ALA A C 1
ATOM 2128 O O . ALA A 1 284 ? 9.141 3.184 0.381 1.00 88.62 284 ALA A O 1
ATOM 2129 N N . ALA A 1 285 ? 10.161 3.422 2.367 1.00 86.50 285 ALA A N 1
ATOM 2130 C CA . ALA A 1 285 ? 10.660 2.051 2.431 1.00 86.50 285 ALA A CA 1
ATOM 2131 C C . ALA A 1 285 ? 9.555 1.032 2.755 1.00 86.50 285 ALA A C 1
ATOM 2133 O O . ALA A 1 285 ? 9.557 -0.075 2.219 1.00 86.50 285 ALA A O 1
ATOM 2134 N N . THR A 1 286 ? 8.615 1.366 3.647 1.00 86.81 286 THR A N 1
ATOM 2135 C CA . THR A 1 286 ? 7.504 0.468 3.983 1.00 86.81 286 THR A CA 1
ATOM 2136 C C . THR A 1 286 ? 6.309 1.192 4.602 1.00 86.81 286 THR A C 1
ATOM 2138 O O . THR A 1 286 ? 6.407 1.897 5.608 1.00 86.81 286 THR A O 1
ATOM 2141 N N . THR A 1 287 ? 5.118 0.921 4.069 1.00 85.19 287 THR A N 1
ATOM 2142 C CA . THR A 1 287 ? 3.835 1.381 4.631 1.00 85.19 287 THR A CA 1
ATOM 2143 C C . THR A 1 287 ? 3.379 0.544 5.832 1.00 85.19 287 THR A C 1
ATOM 2145 O O . THR A 1 287 ? 2.450 0.918 6.548 1.00 85.19 287 THR A O 1
ATOM 2148 N N . ARG A 1 288 ? 4.047 -0.588 6.092 1.00 89.62 288 ARG A N 1
ATOM 2149 C CA . ARG A 1 288 ? 3.640 -1.610 7.072 1.00 89.62 288 ARG A CA 1
ATOM 2150 C C . ARG A 1 288 ? 4.262 -1.424 8.460 1.00 89.62 288 ARG A C 1
ATOM 2152 O O . ARG A 1 288 ? 4.040 -2.244 9.348 1.00 89.62 288 ARG A O 1
ATOM 2159 N N . TRP A 1 289 ? 5.015 -0.340 8.668 1.00 92.00 289 TRP A N 1
ATOM 2160 C CA . TRP A 1 289 ? 5.768 -0.069 9.900 1.00 92.00 289 TRP A CA 1
ATOM 2161 C C . TRP A 1 289 ? 4.910 -0.179 11.169 1.00 92.00 289 TRP A C 1
ATOM 2163 O O . TRP A 1 289 ? 5.370 -0.680 12.193 1.00 92.00 289 TRP A O 1
ATOM 2173 N N . SER A 1 290 ? 3.654 0.270 11.107 1.00 93.56 290 SER A N 1
ATOM 2174 C CA . SER A 1 290 ? 2.805 0.361 12.290 1.00 93.56 290 SER A CA 1
ATOM 2175 C C . SER A 1 290 ? 2.421 -1.011 12.829 1.00 93.56 290 SER A C 1
ATOM 2177 O O . SER A 1 290 ? 2.403 -1.186 14.040 1.00 93.56 290 SER A O 1
ATOM 2179 N N . ASP A 1 291 ? 2.194 -2.005 11.972 1.00 90.50 291 ASP A N 1
ATOM 2180 C CA . ASP A 1 291 ? 1.875 -3.360 12.436 1.00 90.50 291 ASP A CA 1
ATOM 2181 C C . ASP A 1 291 ? 3.078 -4.023 13.114 1.00 90.50 291 ASP A C 1
ATOM 2183 O O . ASP A 1 291 ? 2.950 -4.582 14.200 1.00 90.50 291 ASP A O 1
ATOM 2187 N N . VAL A 1 292 ? 4.278 -3.844 12.549 1.00 90.94 292 VAL A N 1
ATOM 2188 C CA . VAL A 1 292 ? 5.528 -4.312 13.169 1.00 90.94 292 VAL A CA 1
ATOM 2189 C C . VAL A 1 292 ? 5.700 -3.702 14.562 1.00 90.94 292 VAL A C 1
ATOM 2191 O O . VAL A 1 292 ? 5.967 -4.416 15.526 1.00 90.94 292 VAL A O 1
ATOM 2194 N N . VAL A 1 293 ? 5.495 -2.388 14.692 1.00 93.12 293 VAL A N 1
ATOM 2195 C CA . VAL A 1 293 ? 5.585 -1.695 15.985 1.00 93.12 293 VAL A CA 1
ATOM 2196 C C . VAL A 1 293 ? 4.500 -2.170 16.952 1.00 93.12 293 VAL A C 1
ATOM 2198 O O . VAL A 1 293 ? 4.803 -2.420 18.117 1.00 93.12 293 VAL A O 1
ATOM 2201 N N . ALA A 1 294 ? 3.256 -2.332 16.496 1.00 92.81 294 ALA A N 1
ATOM 2202 C CA . ALA A 1 294 ? 2.165 -2.826 17.331 1.00 92.81 294 ALA A CA 1
ATOM 2203 C C . ALA A 1 294 ? 2.485 -4.213 17.908 1.00 92.81 294 ALA A C 1
ATOM 2205 O O . ALA A 1 294 ? 2.378 -4.398 19.119 1.00 92.81 294 ALA A O 1
ATOM 2206 N N . ARG A 1 295 ? 2.974 -5.139 17.073 1.00 91.31 295 ARG A N 1
ATOM 2207 C CA . ARG A 1 295 ? 3.381 -6.483 17.504 1.00 91.31 295 ARG A CA 1
ATOM 2208 C C . ARG A 1 295 ? 4.534 -6.452 18.498 1.00 91.31 295 ARG A C 1
ATOM 2210 O O . ARG A 1 295 ? 4.467 -7.129 19.514 1.00 91.31 295 ARG A O 1
ATOM 2217 N N . LEU A 1 296 ? 5.556 -5.624 18.271 1.00 91.12 296 LEU A N 1
ATOM 2218 C CA . LEU A 1 296 ? 6.661 -5.469 19.227 1.00 91.12 296 LEU A CA 1
ATOM 2219 C C . LEU A 1 296 ? 6.187 -4.949 20.594 1.00 91.12 296 LEU A C 1
ATOM 2221 O O . LEU A 1 296 ? 6.700 -5.386 21.626 1.00 91.12 296 LEU A O 1
ATOM 2225 N N . LEU A 1 297 ? 5.216 -4.029 20.610 1.00 88.50 297 LEU A N 1
ATOM 2226 C CA . LEU A 1 297 ? 4.642 -3.483 21.842 1.00 88.50 297 LEU A CA 1
ATOM 2227 C C . LEU A 1 297 ? 3.807 -4.515 22.614 1.00 88.50 297 LEU A C 1
ATOM 2229 O O . LEU A 1 297 ? 3.860 -4.521 23.849 1.00 88.50 297 LEU A O 1
ATOM 2233 N N . ASP A 1 298 ? 3.060 -5.364 21.905 1.00 87.69 298 ASP A N 1
ATOM 2234 C CA . ASP A 1 298 ? 2.184 -6.373 22.510 1.00 87.69 298 ASP A CA 1
ATOM 2235 C C . ASP A 1 298 ? 2.943 -7.641 22.918 1.00 87.69 298 ASP A C 1
ATOM 2237 O O . ASP A 1 298 ? 2.806 -8.106 24.046 1.00 87.69 298 ASP A O 1
ATOM 2241 N N . GLU A 1 299 ? 3.753 -8.195 22.012 1.00 89.12 299 GLU A N 1
ATOM 2242 C CA . GLU A 1 299 ? 4.434 -9.482 22.197 1.00 89.12 299 GLU A CA 1
ATOM 2243 C C . GLU A 1 299 ? 5.684 -9.346 23.083 1.00 89.12 299 GLU A C 1
ATOM 2245 O O . GLU A 1 299 ? 6.099 -10.313 23.718 1.00 89.12 299 GLU A O 1
ATOM 2250 N N . ARG A 1 300 ? 6.290 -8.148 23.141 1.00 83.25 300 ARG A N 1
ATOM 2251 C CA . ARG A 1 300 ? 7.502 -7.833 23.924 1.00 83.25 300 ARG A CA 1
ATOM 2252 C C . ARG A 1 300 ? 8.576 -8.938 23.861 1.00 83.25 300 ARG A C 1
ATOM 2254 O O . ARG A 1 300 ? 9.033 -9.392 24.916 1.00 83.25 300 ARG A O 1
ATOM 2261 N N . PRO A 1 301 ? 9.010 -9.361 22.660 1.00 80.88 301 PRO A N 1
ATOM 2262 C CA . PRO A 1 301 ? 9.967 -10.451 22.521 1.00 80.88 301 PRO A CA 1
ATOM 2263 C C . PRO A 1 301 ? 11.281 -10.141 23.254 1.00 80.88 301 PRO A C 1
ATOM 2265 O O . PRO A 1 301 ? 11.694 -8.984 23.369 1.00 80.88 301 PRO A O 1
ATOM 2268 N N . ALA A 1 302 ? 11.954 -11.188 23.743 1.00 72.38 302 ALA A N 1
ATOM 2269 C CA . ALA A 1 302 ? 13.189 -11.065 24.524 1.00 72.38 302 ALA A CA 1
ATOM 2270 C C . ALA A 1 302 ? 14.309 -10.321 23.766 1.00 72.38 302 ALA A C 1
ATOM 2272 O O . ALA A 1 302 ? 15.080 -9.573 24.367 1.00 72.38 302 ALA A O 1
ATOM 2273 N N . ALA A 1 303 ? 14.364 -10.472 22.439 1.00 66.62 303 ALA A N 1
ATOM 2274 C CA . ALA A 1 303 ? 15.230 -9.691 21.565 1.00 66.62 303 ALA A CA 1
ATOM 2275 C C . ALA A 1 303 ? 14.561 -8.349 21.226 1.00 66.62 303 ALA A C 1
ATOM 2277 O O . ALA A 1 303 ? 13.822 -8.236 20.247 1.00 66.62 303 ALA A O 1
ATOM 2278 N N . ARG A 1 304 ? 14.804 -7.323 22.046 1.00 57.34 304 ARG A N 1
ATOM 2279 C CA . ARG A 1 304 ? 14.369 -5.956 21.730 1.00 57.34 304 ARG A CA 1
ATOM 2280 C C . ARG A 1 304 ? 15.375 -5.269 20.804 1.00 57.34 304 ARG A C 1
ATOM 2282 O O . ARG A 1 304 ? 16.580 -5.462 20.983 1.00 57.34 304 ARG A O 1
ATOM 2289 N N . PRO A 1 305 ? 14.914 -4.407 19.880 1.00 54.62 305 PRO A N 1
ATOM 2290 C CA . PRO A 1 305 ? 15.793 -3.419 19.274 1.00 54.62 305 PRO A CA 1
ATOM 2291 C C . PRO A 1 305 ? 16.476 -2.602 20.384 1.00 54.62 305 PRO A C 1
ATOM 2293 O O . PRO A 1 305 ? 15.853 -2.361 21.427 1.00 54.62 305 PRO A O 1
ATOM 2296 N N . PRO A 1 306 ? 17.737 -2.180 20.203 1.00 51.00 306 PRO A N 1
ATOM 2297 C CA . PRO A 1 306 ? 18.398 -1.323 21.176 1.00 51.00 306 PRO A CA 1
ATOM 2298 C C . PRO A 1 306 ? 17.559 -0.063 21.426 1.00 51.00 306 PRO A C 1
ATOM 2300 O O . PRO A 1 306 ? 16.918 0.459 20.513 1.00 51.00 306 PRO A O 1
ATOM 2303 N N . ALA A 1 307 ? 17.546 0.408 22.676 1.00 49.56 307 ALA A N 1
ATOM 2304 C CA . ALA A 1 307 ? 16.821 1.615 23.058 1.00 49.56 307 ALA A CA 1
ATOM 2305 C C . ALA A 1 307 ? 17.189 2.796 22.142 1.00 49.56 307 ALA A C 1
ATOM 2307 O O . ALA A 1 307 ? 18.344 2.926 21.721 1.00 49.56 307 ALA A O 1
ATOM 2308 N N . ALA A 1 308 ? 16.203 3.652 21.848 1.00 46.66 308 ALA A N 1
ATOM 2309 C CA . ALA A 1 308 ? 16.412 4.865 21.068 1.00 46.66 308 ALA A CA 1
ATOM 2310 C C . ALA A 1 308 ? 17.574 5.673 21.664 1.00 46.66 308 ALA A C 1
ATOM 2312 O O . ALA A 1 308 ? 17.649 5.884 22.878 1.00 46.66 308 ALA A O 1
ATOM 2313 N N . ARG A 1 309 ? 18.511 6.082 20.805 1.00 51.66 309 ARG A N 1
ATOM 2314 C CA . ARG A 1 309 ? 19.682 6.850 21.230 1.00 51.66 309 ARG A CA 1
ATOM 2315 C C . ARG A 1 309 ? 19.246 8.213 21.769 1.00 51.66 309 ARG A C 1
ATOM 2317 O O . ARG A 1 309 ? 18.398 8.850 21.145 1.00 51.66 309 ARG A O 1
ATOM 2324 N N . PRO A 1 310 ? 19.864 8.708 22.853 1.00 42.31 310 PRO A N 1
ATOM 2325 C CA . PRO A 1 310 ? 19.746 10.114 23.198 1.00 42.31 310 PRO A CA 1
ATOM 2326 C C . PRO A 1 310 ? 20.267 10.975 22.038 1.00 42.31 310 PRO A C 1
ATOM 2328 O O . PRO A 1 310 ? 21.232 10.607 21.354 1.00 42.31 310 PRO A O 1
ATOM 2331 N N . ALA A 1 311 ? 19.614 12.113 21.807 1.00 36.16 311 ALA A N 1
ATOM 2332 C CA . ALA A 1 311 ? 20.048 13.086 20.813 1.00 36.16 311 ALA A CA 1
ATOM 2333 C C . ALA A 1 311 ? 21.512 13.489 21.084 1.00 36.16 311 ALA A C 1
ATOM 2335 O O . ALA A 1 311 ? 21.849 13.868 22.203 1.00 36.16 311 ALA A O 1
ATOM 2336 N N . GLY A 1 312 ? 22.383 13.372 20.072 1.00 42.59 312 GLY A N 1
ATOM 2337 C CA . GLY A 1 312 ? 23.787 13.812 20.143 1.00 42.59 312 GLY A CA 1
ATOM 2338 C C . GLY A 1 312 ? 24.854 12.729 20.362 1.00 42.59 312 GLY A C 1
ATOM 2339 O O . GLY A 1 312 ? 26.036 13.055 20.399 1.00 42.59 312 GLY A O 1
ATOM 2340 N N . ALA A 1 313 ? 24.506 11.443 20.473 1.00 45.25 313 ALA A N 1
ATOM 2341 C CA . ALA A 1 313 ? 25.530 10.391 20.479 1.00 45.25 313 ALA A CA 1
ATOM 2342 C C . ALA A 1 313 ? 26.262 10.296 19.103 1.00 45.25 313 ALA A C 1
ATOM 2344 O O . ALA A 1 313 ? 25.658 10.634 18.080 1.00 45.25 313 ALA A O 1
ATOM 2345 N N . PRO A 1 314 ? 27.504 9.763 19.020 1.00 41.97 314 PRO A N 1
ATOM 2346 C CA . PRO A 1 314 ? 28.238 9.516 17.759 1.00 41.97 314 PRO A CA 1
ATOM 2347 C C . PRO A 1 314 ? 27.773 8.227 17.053 1.00 41.97 314 PRO A C 1
ATOM 2349 O O . PRO A 1 314 ? 27.413 7.277 17.760 1.00 41.97 314 PRO A O 1
ATOM 2352 N N . PRO A 1 315 ? 27.673 8.163 15.711 1.00 46.16 315 PRO A N 1
ATOM 2353 C CA . PRO A 1 315 ? 27.036 7.049 14.996 1.00 46.16 315 PRO A CA 1
ATOM 2354 C C . PRO A 1 315 ? 27.682 5.698 15.334 1.00 46.16 315 PRO A C 1
ATOM 2356 O O . PRO A 1 315 ? 28.896 5.595 15.497 1.00 46.16 315 PRO A O 1
ATOM 2359 N N . ARG A 1 316 ? 26.864 4.645 15.474 1.00 47.72 316 ARG A N 1
ATOM 2360 C CA . ARG A 1 316 ? 27.381 3.273 15.599 1.00 47.72 316 ARG A CA 1
ATOM 2361 C C . ARG A 1 316 ? 27.656 2.702 14.206 1.00 47.72 316 ARG A C 1
ATOM 2363 O O . ARG A 1 316 ? 26.825 2.917 13.320 1.00 47.72 316 ARG A O 1
ATOM 2370 N N . PRO A 1 317 ? 28.732 1.914 14.025 1.00 40.00 317 PRO A N 1
ATOM 2371 C CA . PRO A 1 317 ? 28.931 1.164 12.792 1.00 40.00 317 PRO A CA 1
ATOM 2372 C C . PRO A 1 317 ? 27.708 0.280 12.513 1.00 40.00 317 PRO A C 1
ATOM 2374 O O . PRO A 1 317 ? 27.084 -0.250 13.436 1.00 40.00 317 PRO A O 1
ATOM 2377 N N . THR A 1 318 ? 27.361 0.132 11.236 1.00 41.41 318 THR A N 1
ATOM 2378 C CA . THR A 1 318 ? 26.182 -0.601 10.732 1.00 41.41 318 THR A CA 1
ATOM 2379 C C . THR A 1 318 ? 26.069 -2.037 11.268 1.00 41.41 318 THR A C 1
ATOM 2381 O O . THR A 1 318 ? 24.966 -2.562 11.406 1.00 41.41 318 THR A O 1
ATOM 2384 N N . SER A 1 319 ? 27.186 -2.643 11.678 1.00 37.84 319 SER A N 1
ATOM 2385 C CA . SER A 1 319 ? 27.251 -3.963 12.319 1.00 37.84 319 SER A CA 1
ATOM 2386 C C . SER A 1 319 ? 26.588 -4.046 13.701 1.00 37.84 319 SER A C 1
ATOM 2388 O O . SER A 1 319 ? 26.238 -5.137 14.136 1.00 37.84 319 SER A O 1
ATOM 2390 N N . ALA A 1 320 ? 26.388 -2.923 14.396 1.00 38.81 320 ALA A N 1
ATOM 2391 C CA . ALA A 1 320 ? 25.853 -2.894 15.760 1.00 38.81 320 ALA A CA 1
ATOM 2392 C C . ALA A 1 320 ? 24.325 -2.691 15.838 1.00 38.81 320 ALA A C 1
ATOM 2394 O O . ALA A 1 320 ? 23.781 -2.550 16.936 1.00 38.81 320 ALA A O 1
ATOM 2395 N N . TRP A 1 321 ? 23.648 -2.632 14.688 1.00 36.88 321 TRP A N 1
ATOM 2396 C CA . TRP A 1 321 ? 22.196 -2.440 14.581 1.00 36.88 321 TRP A CA 1
ATOM 2397 C C . TRP A 1 321 ? 21.417 -3.760 14.569 1.00 36.88 321 TRP A C 1
ATOM 2399 O O . TRP A 1 321 ? 20.204 -3.756 14.767 1.00 36.88 321 TRP A O 1
ATOM 2409 N N . TRP A 1 322 ? 22.113 -4.884 14.391 1.00 31.89 322 TRP A N 1
ATOM 2410 C CA . TRP A 1 322 ? 21.519 -6.211 14.270 1.00 31.89 322 TRP A CA 1
ATOM 2411 C C . TRP A 1 322 ? 22.002 -7.122 15.405 1.00 31.89 322 TRP A C 1
ATOM 2413 O O . TRP A 1 322 ? 23.184 -7.079 15.758 1.00 31.89 322 TRP A O 1
ATOM 2423 N N . PRO A 1 323 ? 21.135 -7.975 15.983 1.00 35.78 323 PRO A N 1
ATOM 2424 C CA . PRO A 1 323 ? 21.609 -9.076 16.812 1.00 35.78 323 PRO A CA 1
ATOM 2425 C C . PRO A 1 323 ? 22.573 -9.964 15.996 1.00 35.78 323 PRO A C 1
ATOM 2427 O O . PRO A 1 323 ? 22.399 -10.076 14.782 1.00 35.78 323 PRO A O 1
ATOM 2430 N N . PRO A 1 324 ? 23.558 -10.642 16.620 1.00 37.56 324 PRO A N 1
ATOM 2431 C CA . PRO A 1 324 ? 24.588 -11.412 15.907 1.00 37.56 324 PRO A CA 1
ATOM 2432 C C . PRO A 1 324 ? 24.039 -12.437 14.900 1.00 37.56 324 PRO A C 1
ATOM 2434 O O . PRO A 1 324 ? 24.665 -12.697 13.879 1.00 37.56 324 PRO A O 1
ATOM 2437 N N . ALA A 1 325 ? 22.839 -12.971 15.150 1.00 34.34 325 ALA A N 1
ATOM 2438 C CA . ALA A 1 325 ? 22.156 -13.922 14.272 1.00 34.34 325 ALA A CA 1
ATOM 2439 C C . ALA A 1 325 ? 21.593 -13.309 12.967 1.00 34.34 325 ALA A C 1
ATOM 2441 O O . ALA A 1 325 ? 21.113 -14.045 12.113 1.00 34.34 325 ALA A O 1
ATOM 2442 N N . TRP A 1 326 ? 21.614 -11.981 12.823 1.00 32.97 326 TRP A N 1
ATOM 2443 C CA . TRP A 1 326 ? 21.034 -11.227 11.702 1.00 32.97 326 TRP A CA 1
ATOM 2444 C C . TRP A 1 326 ? 22.085 -10.371 10.972 1.00 32.97 326 TRP A C 1
ATOM 2446 O O . TRP A 1 326 ? 21.742 -9.562 10.113 1.00 32.97 326 TRP A O 1
ATOM 2456 N N . SER A 1 327 ? 23.373 -10.547 11.294 1.00 33.50 327 SER A N 1
ATOM 2457 C CA . SER A 1 327 ? 24.462 -9.887 10.571 1.00 33.50 327 SER A CA 1
ATOM 2458 C C . SER A 1 327 ? 24.723 -10.590 9.227 1.00 33.50 327 SER A C 1
ATOM 2460 O O . SER A 1 327 ? 24.995 -11.794 9.225 1.00 33.50 327 SER A O 1
ATOM 2462 N N . PRO A 1 328 ? 24.743 -9.874 8.084 1.00 32.09 328 PRO A N 1
ATOM 2463 C CA . PRO A 1 328 ? 25.055 -10.458 6.773 1.00 32.09 328 PRO A CA 1
ATOM 2464 C C . PRO A 1 328 ? 26.490 -11.004 6.645 1.00 32.09 328 PRO A C 1
ATOM 2466 O O . PRO A 1 328 ? 26.817 -11.657 5.659 1.00 32.09 328 PRO A O 1
ATOM 2469 N N . SER A 1 329 ? 27.367 -10.751 7.622 1.00 38.03 329 SER A N 1
ATOM 2470 C CA . SER A 1 329 ? 28.796 -11.093 7.575 1.00 38.03 329 SER A CA 1
ATOM 2471 C C . SER A 1 329 ? 29.166 -12.480 8.134 1.00 38.03 329 SER A C 1
ATOM 2473 O O . SER A 1 329 ? 30.342 -12.779 8.323 1.00 38.03 329 SER A O 1
ATOM 2475 N N . GLY A 1 330 ? 28.196 -13.366 8.369 1.00 30.88 330 GLY A N 1
ATOM 2476 C CA . GLY A 1 330 ? 28.399 -14.682 8.995 1.00 30.88 330 GLY A CA 1
ATOM 2477 C C . GLY A 1 330 ? 28.997 -15.808 8.132 1.00 30.88 330 GLY A C 1
ATOM 2478 O O . GLY A 1 330 ? 28.762 -16.973 8.443 1.00 30.88 330 GLY A O 1
ATOM 2479 N N . ARG A 1 331 ? 29.754 -15.526 7.062 1.00 28.52 331 ARG A N 1
ATOM 2480 C CA . ARG A 1 331 ? 30.591 -16.543 6.390 1.00 28.52 331 ARG A CA 1
ATOM 2481 C C . ARG A 1 331 ? 32.004 -16.014 6.190 1.00 28.52 331 ARG A C 1
ATOM 2483 O O . ARG A 1 331 ? 32.338 -15.457 5.151 1.00 28.52 331 ARG A O 1
ATOM 2490 N N . ALA A 1 332 ? 32.837 -16.219 7.203 1.00 27.92 332 ALA A N 1
ATOM 2491 C CA . ALA A 1 332 ? 34.278 -16.131 7.050 1.00 27.92 332 ALA A CA 1
ATOM 2492 C C . ALA A 1 332 ? 34.743 -17.246 6.097 1.00 27.92 332 ALA A C 1
ATOM 2494 O O . ALA A 1 332 ? 34.693 -18.429 6.437 1.00 27.92 332 ALA A O 1
ATOM 2495 N N . PHE A 1 333 ? 35.194 -16.868 4.900 1.00 25.66 333 PHE A N 1
ATOM 2496 C CA . PHE A 1 333 ? 36.054 -17.717 4.082 1.00 25.66 333 PHE A CA 1
ATOM 2497 C C . PHE A 1 333 ? 37.388 -17.861 4.825 1.00 25.66 333 PHE A C 1
ATOM 2499 O O . PHE A 1 333 ? 38.188 -16.932 4.897 1.00 25.66 333 PHE A O 1
ATOM 2506 N N . SER A 1 334 ? 37.604 -19.026 5.430 1.00 26.41 334 SER A N 1
ATOM 2507 C CA . SER A 1 334 ? 38.908 -19.439 5.941 1.00 26.41 334 SER A CA 1
ATOM 2508 C C . SER A 1 334 ? 39.776 -19.850 4.752 1.00 26.41 334 SER A C 1
ATOM 2510 O O . SER A 1 334 ? 39.637 -20.957 4.236 1.00 26.41 334 SER A O 1
ATOM 2512 N N . SER A 1 335 ? 40.702 -18.985 4.344 1.00 27.45 335 SER A N 1
ATOM 2513 C CA . SER A 1 335 ? 41.853 -19.381 3.536 1.00 27.45 335 SER A CA 1
ATOM 2514 C C . SER A 1 335 ? 42.796 -20.250 4.377 1.00 27.45 335 SER A C 1
ATOM 2516 O O . SER A 1 335 ? 43.387 -19.768 5.348 1.00 27.45 335 SER A O 1
ATOM 2518 N N . ARG A 1 336 ? 42.984 -21.516 3.997 1.00 25.59 336 ARG A N 1
ATOM 2519 C CA . ARG A 1 336 ? 44.165 -22.302 4.377 1.00 25.59 336 ARG A CA 1
ATOM 2520 C C . ARG A 1 336 ? 44.655 -23.121 3.182 1.00 25.59 336 ARG A C 1
ATOM 2522 O O . ARG A 1 336 ? 44.005 -24.096 2.833 1.00 25.59 336 ARG A O 1
ATOM 2529 N N . ARG A 1 337 ? 45.851 -22.719 2.733 1.00 33.41 337 ARG A N 1
ATOM 2530 C CA . ARG A 1 337 ? 46.812 -23.342 1.803 1.00 33.41 337 ARG A CA 1
ATOM 2531 C C . ARG A 1 337 ? 46.395 -23.463 0.346 1.00 33.41 337 ARG A C 1
ATOM 2533 O O . ARG A 1 337 ? 45.383 -24.127 0.063 1.00 33.41 337 ARG A O 1
#

Sequence (337 aa):
GQVRTPSGWETPADRVETILVKGQAAERLVVRETGLGPIRDAGGALYAVHWVAHSPDALNLNHLKLERAATLDEALDAAAADGIPAQNIVVGDARGNIGWTIAGALPRRVQGGTIVSFPLAADGAVPTWDGFLAPGEHPRVVNPPGGQLVTANSRQLDGPAATVLGDAGFDLGARTRQLRDRLAQLGPKTDVAAAFGAALDDRALYVAEWRRRALAALDDAAVAGHPQRLEFRRLLQTSWDGRASVGSVGYRLAQQFRWSLHDLLFAGVNAEMKTLDPKATMLAATTRWSDVVARLLDERPAARPPAARPAGAPPRPTSAWWPPAWSPSGRAFSSRR

Secondary structure (DSSP, 8-state):
--EEETTEEEPPEEEEEEE--TTSPPEEEEEEEETTEEEEEETTEEEE---GGGSGGGS--GGGGGGG--SHHHHHHHHHT--SSPEEEEEE-TTS-EEEEEESPPEEESS-SGGGGSPPPTTSSS-SEEEE--GGGS--EES-TTS----SSB----HHHHHHH--TT-B-SHHHHHHHHHHHTT-S---HHHHHHHHT--B-HHHHHHHHHHHHHS-HHHHTT-HHHHHHHHHHHHS--SBS-TT-HHHHHHHHHHHHHHHHHHHHHHHHHHHH-TT--HHHH-TTHHHHHHHHHHH--SSPPPPPPPTTPPPPPGGGSS-GGG-TT--------